Protein AF-A0A3F2RM96-F1 (afdb_monomer_lite)

Structure (mmCIF, N/CA/C/O backbone):
data_AF-A0A3F2RM96-F1
#
_entry.id   AF-A0A3F2RM96-F1
#
loop_
_atom_site.group_PDB
_atom_site.id
_atom_site.type_symbol
_atom_site.label_atom_id
_atom_site.label_alt_id
_atom_site.label_comp_id
_atom_site.label_asym_id
_atom_site.label_entity_id
_atom_site.label_seq_id
_atom_site.pdbx_PDB_ins_code
_atom_site.Cartn_x
_atom_site.Cartn_y
_atom_site.Cartn_z
_atom_site.occupancy
_atom_site.B_iso_or_equiv
_atom_site.auth_seq_id
_atom_site.auth_comp_id
_atom_site.auth_asym_id
_atom_site.auth_atom_id
_atom_site.pdbx_PDB_model_num
ATOM 1 N N . MET A 1 1 ? -29.757 -22.432 19.362 1.00 34.50 1 MET A N 1
ATOM 2 C CA . MET A 1 1 ? -29.190 -22.911 18.085 1.00 34.50 1 MET A CA 1
ATOM 3 C C . MET A 1 1 ? -28.864 -21.670 17.259 1.00 34.50 1 MET A C 1
ATOM 5 O O . MET A 1 1 ? -29.789 -20.994 16.833 1.00 34.50 1 MET A O 1
ATOM 9 N N . ALA A 1 2 ? -27.594 -21.271 17.168 1.00 30.22 2 ALA A N 1
ATOM 10 C CA . ALA A 1 2 ? -27.183 -20.083 16.417 1.00 30.22 2 ALA A CA 1
ATOM 11 C C . ALA A 1 2 ? -26.593 -20.541 15.079 1.00 30.22 2 ALA A C 1
ATOM 13 O O . ALA A 1 2 ? -25.590 -21.251 15.062 1.00 30.22 2 ALA A O 1
ATOM 14 N N . CYS A 1 3 ? -27.242 -20.183 13.971 1.00 25.83 3 CYS A N 1
ATOM 15 C CA . CYS A 1 3 ? -26.725 -20.458 12.635 1.00 25.83 3 CYS A CA 1
ATOM 16 C C . CYS A 1 3 ? -25.598 -19.465 12.331 1.00 25.83 3 CYS A C 1
ATOM 18 O O . CYS A 1 3 ? -25.851 -18.332 11.929 1.00 25.83 3 CYS A O 1
ATOM 20 N N . LEU A 1 4 ? -24.349 -19.883 12.533 1.00 35.44 4 LEU A N 1
ATOM 21 C CA . LEU A 1 4 ? -23.190 -19.216 11.946 1.00 35.44 4 LEU A CA 1
ATOM 22 C C . LEU A 1 4 ? -23.136 -19.627 10.473 1.00 35.44 4 LEU A C 1
ATOM 24 O O . LEU A 1 4 ? -22.559 -20.654 10.126 1.00 35.44 4 LEU A O 1
ATOM 28 N N . ALA A 1 5 ? -23.775 -18.847 9.602 1.00 38.12 5 ALA A N 1
ATOM 29 C CA . ALA A 1 5 ? -23.557 -18.973 8.168 1.00 38.12 5 ALA A CA 1
ATOM 30 C C . ALA A 1 5 ? -22.126 -18.501 7.866 1.00 38.12 5 ALA A C 1
ATOM 32 O O . ALA A 1 5 ? -21.872 -17.317 7.647 1.00 38.12 5 ALA A O 1
ATOM 33 N N . HIS A 1 6 ? -21.170 -19.431 7.916 1.00 41.72 6 HIS A N 1
ATOM 34 C CA . HIS A 1 6 ? -19.821 -19.222 7.412 1.00 41.72 6 HIS A CA 1
ATOM 35 C C . HIS A 1 6 ? -19.930 -19.113 5.893 1.00 41.72 6 HIS A C 1
ATOM 37 O O . HIS A 1 6 ? -19.983 -20.115 5.180 1.00 41.72 6 HIS A O 1
ATOM 43 N N . ARG A 1 7 ? -20.055 -17.882 5.394 1.00 38.34 7 ARG A N 1
ATOM 44 C C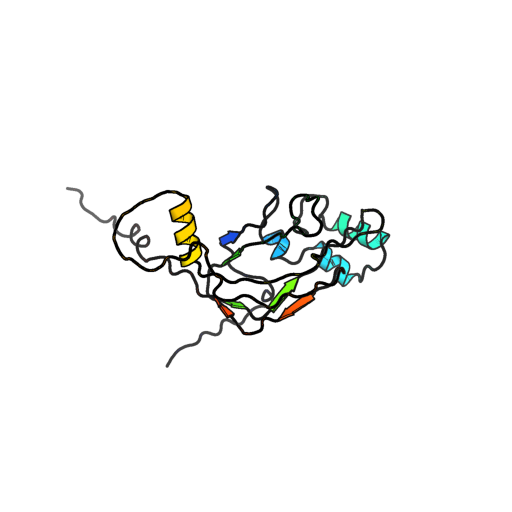A . ARG A 1 7 ? -19.929 -17.614 3.966 1.00 38.34 7 ARG A CA 1
ATOM 45 C C . ARG A 1 7 ? -18.528 -18.083 3.581 1.00 38.34 7 ARG A C 1
ATOM 47 O O . ARG A 1 7 ? -17.553 -17.586 4.142 1.00 38.34 7 ARG A O 1
ATOM 54 N N . ALA A 1 8 ? -18.446 -19.090 2.712 1.00 37.28 8 ALA A N 1
ATOM 55 C CA . ALA A 1 8 ? -17.174 -19.584 2.214 1.00 37.28 8 ALA A CA 1
ATOM 56 C C . ALA A 1 8 ? -16.434 -18.387 1.632 1.00 37.28 8 ALA A C 1
ATOM 58 O O . ALA A 1 8 ? -16.911 -17.749 0.694 1.00 37.28 8 ALA A O 1
ATOM 59 N N . ALA A 1 9 ? -15.321 -18.028 2.258 1.00 40.34 9 ALA A N 1
ATO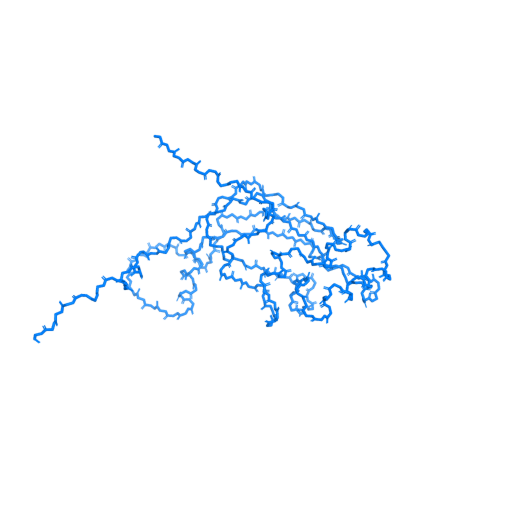M 60 C CA . ALA A 1 9 ? -14.495 -16.971 1.737 1.00 40.34 9 ALA A CA 1
ATOM 61 C C . ALA A 1 9 ? -13.993 -17.478 0.370 1.00 40.34 9 ALA A C 1
ATOM 63 O O . ALA A 1 9 ? -13.333 -18.518 0.296 1.00 40.34 9 ALA A O 1
ATOM 64 N N . THR A 1 10 ? -14.389 -16.802 -0.698 1.00 40.25 10 THR A N 1
ATOM 65 C CA . THR A 1 10 ? -13.936 -17.025 -2.075 1.00 40.25 10 THR A CA 1
ATOM 66 C C . THR A 1 10 ? -12.566 -16.376 -2.269 1.00 40.25 10 THR A C 1
ATOM 68 O O . THR A 1 10 ? -12.234 -15.473 -1.511 1.00 40.25 10 THR A O 1
ATOM 71 N N . ASP A 1 11 ? -11.771 -16.852 -3.229 1.00 38.34 11 ASP A N 1
ATOM 72 C CA . ASP A 1 11 ? -10.344 -16.532 -3.461 1.00 38.34 11 ASP A CA 1
ATOM 73 C C . ASP A 1 11 ? -9.957 -15.037 -3.573 1.00 38.34 11 ASP A C 1
ATOM 75 O O . ASP A 1 11 ? -8.778 -14.716 -3.481 1.00 38.34 11 ASP A O 1
ATOM 79 N N . ASP A 1 12 ? -10.913 -14.104 -3.614 1.00 45.41 12 ASP A N 1
ATOM 80 C CA . ASP A 1 12 ? -10.705 -12.643 -3.528 1.00 45.41 12 ASP A CA 1
ATOM 81 C C . ASP A 1 12 ? -10.301 -12.133 -2.116 1.00 45.41 12 ASP A C 1
ATOM 83 O O . ASP A 1 12 ? -10.415 -10.947 -1.802 1.00 45.41 12 ASP A O 1
ATOM 87 N N . LYS A 1 13 ? -9.842 -13.012 -1.212 1.00 51.47 13 LYS A N 1
ATOM 88 C CA . LYS A 1 13 ? -9.678 -12.738 0.240 1.00 51.47 13 LYS A CA 1
ATOM 89 C C . LYS A 1 13 ? -8.568 -11.763 0.624 1.00 51.47 13 LYS A C 1
ATOM 91 O O . LYS A 1 13 ? -8.408 -11.497 1.814 1.00 51.47 13 LYS A O 1
ATOM 96 N N . GLN A 1 14 ? -7.744 -11.316 -0.315 1.00 52.81 14 GLN A N 1
ATOM 97 C CA . GLN A 1 14 ? -6.517 -10.583 0.015 1.00 52.81 14 GLN A CA 1
ATOM 98 C C . GLN A 1 14 ? -6.713 -9.068 0.105 1.00 52.81 14 GLN A C 1
ATOM 100 O O . GLN A 1 14 ? -5.814 -8.360 0.550 1.00 52.81 14 GLN A O 1
ATOM 105 N N . LEU A 1 15 ? -7.881 -8.557 -0.288 1.00 62.34 15 LEU A N 1
ATOM 106 C CA . LEU A 1 15 ? -8.096 -7.126 -0.462 1.00 62.34 15 LEU A CA 1
ATOM 107 C C . LEU A 1 15 ? -9.282 -6.663 0.384 1.00 62.34 15 LEU A C 1
ATOM 109 O O . LEU A 1 15 ? -10.289 -7.362 0.513 1.00 62.34 15 LEU A O 1
ATOM 113 N N . LEU A 1 16 ? -9.141 -5.493 1.013 1.00 70.81 16 LEU A N 1
ATOM 114 C CA . LEU A 1 16 ? -10.187 -4.896 1.842 1.00 70.81 16 LEU A CA 1
ATOM 115 C C . LEU A 1 16 ? -11.445 -4.671 0.987 1.00 70.81 16 LEU A C 1
ATOM 117 O O . LEU A 1 16 ? -11.500 -3.759 0.166 1.00 70.81 16 LEU A O 1
ATOM 121 N N . GLY A 1 17 ? -12.456 -5.520 1.172 1.00 66.19 17 GLY A N 1
ATOM 122 C CA . GLY A 1 17 ? -13.751 -5.381 0.514 1.00 66.19 17 GLY A CA 1
ATOM 123 C C . GLY A 1 17 ? -14.603 -4.275 1.140 1.00 66.19 17 GLY A C 1
ATOM 124 O O . GLY A 1 17 ? -14.448 -3.936 2.313 1.00 66.19 17 GLY A O 1
ATOM 125 N N . GLY A 1 18 ? -15.541 -3.731 0.361 1.00 71.75 18 GLY A N 1
ATOM 126 C CA . GLY A 1 18 ? -16.555 -2.810 0.878 1.00 71.75 18 GLY A CA 1
ATOM 127 C C . GLY A 1 18 ? -16.036 -1.420 1.249 1.00 71.75 18 GLY A C 1
ATOM 128 O O . GLY A 1 18 ? -16.622 -0.779 2.111 1.00 71.75 18 GLY A O 1
ATOM 129 N N . VAL A 1 19 ? -14.961 -0.927 0.633 1.00 80.19 19 VAL A N 1
ATOM 130 C CA . VAL A 1 19 ? -14.495 0.448 0.873 1.00 80.19 19 VAL A CA 1
ATOM 131 C C . VAL A 1 19 ? -15.512 1.462 0.346 1.00 80.19 19 VAL A C 1
ATOM 133 O O . VAL A 1 19 ? -15.861 1.438 -0.832 1.00 80.19 19 VAL A O 1
ATOM 136 N N . VAL A 1 20 ? -15.991 2.350 1.220 1.00 80.12 20 VAL A N 1
ATOM 137 C CA . VAL A 1 20 ? -17.001 3.381 0.905 1.00 80.12 20 VAL A CA 1
ATOM 138 C C . VAL A 1 20 ? -16.434 4.795 0.851 1.00 80.12 20 VAL A C 1
ATOM 140 O O . VAL A 1 20 ? -17.040 5.662 0.226 1.00 80.12 20 VAL A O 1
ATOM 143 N N . ALA A 1 21 ? -15.277 5.030 1.467 1.00 79.06 21 ALA A N 1
ATOM 144 C CA . ALA A 1 21 ? -14.535 6.283 1.363 1.00 79.06 21 ALA A CA 1
ATOM 145 C C . ALA A 1 21 ? -13.030 6.022 1.484 1.00 79.06 21 ALA A C 1
ATOM 147 O O . ALA A 1 21 ? -12.614 5.010 2.050 1.00 79.06 21 ALA A O 1
ATOM 148 N N . TYR A 1 22 ? -12.215 6.922 0.939 1.00 82.62 22 TYR A N 1
ATOM 149 C CA . TYR A 1 22 ? -10.764 6.767 0.891 1.00 82.62 22 TYR A CA 1
ATOM 150 C C . TYR A 1 22 ? -10.052 8.122 0.828 1.00 82.62 22 TYR A C 1
ATOM 152 O O . TYR A 1 22 ? -10.635 9.098 0.354 1.00 82.62 22 TYR A O 1
ATOM 160 N N . SER A 1 23 ? -8.799 8.179 1.292 1.00 79.12 23 SER A N 1
ATOM 161 C CA . SER A 1 23 ? -7.913 9.342 1.093 1.00 79.12 23 SER A CA 1
ATOM 162 C C . SER A 1 23 ? -6.864 9.132 -0.002 1.00 79.12 23 SER A C 1
ATOM 164 O O . SER A 1 23 ? -6.126 10.059 -0.305 1.00 79.12 23 SER A O 1
ATOM 166 N N . SER A 1 24 ? -6.797 7.940 -0.606 1.00 65.69 24 SER A N 1
ATOM 167 C CA . SER A 1 24 ? -5.785 7.531 -1.595 1.00 65.69 24 SER A CA 1
ATOM 168 C C . SER A 1 24 ? -5.921 8.182 -2.982 1.00 65.69 24 SER A C 1
ATOM 170 O O . SER A 1 24 ? -5.683 7.506 -3.982 1.00 65.69 24 SER A O 1
ATOM 172 N N . ALA A 1 25 ? -6.369 9.434 -3.076 1.00 68.50 25 ALA A N 1
ATOM 173 C CA . ALA A 1 25 ? -6.462 10.154 -4.343 1.00 68.50 25 ALA A CA 1
ATOM 174 C C . ALA A 1 25 ? -5.856 11.549 -4.246 1.00 68.50 25 ALA A C 1
ATOM 176 O O . ALA A 1 25 ? -6.558 12.537 -4.030 1.00 68.50 25 ALA A O 1
ATOM 177 N N . ASP A 1 26 ? -4.552 11.608 -4.488 1.00 68.75 26 ASP A N 1
ATOM 178 C CA . ASP A 1 26 ? -3.833 12.860 -4.712 1.00 68.75 26 ASP A CA 1
ATOM 179 C C . ASP A 1 26 ? -4.060 13.364 -6.145 1.00 68.75 26 ASP A C 1
ATOM 181 O O . ASP A 1 26 ? -3.887 14.548 -6.445 1.00 68.75 26 ASP A O 1
ATOM 185 N N . ARG A 1 27 ? -4.495 12.473 -7.048 1.00 69.62 27 ARG A N 1
ATOM 186 C CA . ARG A 1 27 ? -4.855 12.790 -8.437 1.00 69.62 27 ARG A CA 1
ATOM 187 C C . ARG A 1 27 ? -6.298 12.379 -8.747 1.00 69.62 27 ARG A C 1
ATOM 189 O O . ARG A 1 27 ? -6.747 11.345 -8.262 1.00 69.62 27 ARG A O 1
ATOM 196 N N . PRO A 1 28 ? -7.013 13.091 -9.642 1.00 71.19 28 PRO A N 1
ATOM 197 C CA . PRO A 1 28 ? -8.386 12.733 -10.021 1.00 71.19 28 PRO A CA 1
ATOM 198 C C . PRO A 1 28 ? -8.547 11.327 -10.622 1.00 71.19 28 PRO A C 1
ATOM 200 O O . PRO A 1 28 ? -9.647 10.785 -10.624 1.00 71.19 28 PRO A O 1
ATOM 203 N N . SER A 1 29 ? -7.469 10.754 -11.166 1.00 73.38 29 SER A N 1
ATOM 204 C CA . SER A 1 29 ? -7.444 9.405 -11.741 1.00 73.38 29 SER A CA 1
ATOM 205 C C . SER A 1 29 ? -7.224 8.296 -10.708 1.00 73.38 29 SER A C 1
ATOM 207 O O . SER A 1 29 ? -7.283 7.121 -11.060 1.00 73.38 29 SER A O 1
ATOM 209 N N . GLU A 1 30 ? -6.910 8.640 -9.459 1.00 77.88 30 GLU A N 1
ATOM 210 C CA . GLU A 1 30 ? -6.646 7.668 -8.402 1.00 77.88 30 GLU A CA 1
ATOM 211 C C . GLU A 1 30 ? -7.940 7.262 -7.692 1.00 77.88 30 GLU A C 1
ATOM 213 O O . GLU A 1 30 ? -8.847 8.058 -7.438 1.00 77.88 30 GLU A O 1
ATOM 218 N N . SER A 1 31 ? -8.035 5.979 -7.367 1.00 80.38 31 SER A N 1
ATOM 219 C CA . SER A 1 31 ? -9.150 5.416 -6.612 1.00 80.38 31 SER A CA 1
ATOM 220 C C . SER A 1 31 ? -8.649 4.245 -5.759 1.00 80.38 31 SER A C 1
ATOM 222 O O . SER A 1 31 ? -7.482 3.862 -5.884 1.00 80.38 31 SER A O 1
ATOM 224 N N . PRO A 1 32 ? -9.491 3.620 -4.916 1.00 83.00 32 PRO A N 1
ATOM 225 C CA . PRO A 1 32 ? -9.063 2.490 -4.099 1.00 83.00 32 PRO A CA 1
ATOM 226 C C . PRO A 1 32 ? -8.538 1.321 -4.931 1.00 83.00 32 PRO A C 1
ATOM 228 O O . PRO A 1 32 ? -7.768 0.518 -4.424 1.00 83.00 32 PRO A O 1
ATOM 231 N N . VAL A 1 33 ? -8.896 1.219 -6.215 1.00 82.75 33 VAL A N 1
ATOM 232 C CA . VAL A 1 33 ? -8.406 0.145 -7.095 1.00 82.75 33 VAL A CA 1
ATOM 233 C C . VAL A 1 33 ? -6.893 0.224 -7.344 1.00 82.75 33 VAL A C 1
ATOM 235 O O . VAL A 1 33 ? -6.287 -0.770 -7.724 1.00 82.75 33 VAL A O 1
ATOM 238 N N . ASN A 1 34 ? -6.258 1.377 -7.099 1.00 84.94 34 ASN A N 1
ATOM 239 C CA . ASN A 1 34 ? -4.806 1.551 -7.212 1.00 84.94 34 ASN A CA 1
ATOM 240 C C . ASN A 1 34 ? -4.020 0.795 -6.130 1.00 84.94 34 ASN A C 1
ATOM 242 O O . ASN A 1 34 ? -2.821 0.574 -6.292 1.00 84.94 34 ASN A O 1
ATOM 246 N N . THR A 1 35 ? -4.672 0.432 -5.028 1.00 87.19 35 THR A N 1
ATOM 247 C CA . THR A 1 35 ? -4.037 -0.149 -3.835 1.00 87.19 35 THR A CA 1
ATOM 248 C C . THR A 1 35 ? -4.755 -1.392 -3.323 1.00 87.19 35 THR A C 1
ATOM 250 O O . THR A 1 35 ? -4.128 -2.262 -2.728 1.00 87.19 35 THR A O 1
ATOM 253 N N . LEU A 1 36 ? -6.063 -1.493 -3.562 1.00 86.38 36 LEU A N 1
ATOM 254 C CA . LEU A 1 36 ? -6.930 -2.595 -3.148 1.00 86.38 36 LEU A CA 1
ATOM 255 C C . LEU A 1 36 ? -7.271 -3.532 -4.305 1.00 86.38 36 LEU A C 1
ATOM 257 O O . LEU A 1 36 ? -8.241 -4.277 -4.236 1.00 86.38 36 LEU A O 1
ATOM 261 N N . THR A 1 37 ? -6.517 -3.485 -5.396 1.00 83.12 37 THR A N 1
ATOM 262 C CA . THR A 1 37 ? -6.589 -4.473 -6.470 1.00 83.12 37 THR A CA 1
ATOM 263 C C . THR A 1 37 ? -5.177 -4.761 -6.936 1.00 83.12 37 THR A C 1
ATOM 265 O O . THR A 1 37 ? -4.374 -3.846 -7.113 1.00 83.12 37 THR A O 1
ATOM 268 N N . SER A 1 38 ? -4.850 -6.041 -7.115 1.00 84.69 38 SER A N 1
ATOM 269 C CA . SER A 1 38 ? -3.566 -6.421 -7.693 1.00 84.69 38 SER A CA 1
ATOM 270 C C . SER A 1 38 ? -3.454 -5.814 -9.087 1.00 84.69 38 SER A C 1
ATOM 272 O O . SER A 1 38 ? -4.298 -6.062 -9.950 1.00 84.69 38 SER A O 1
ATOM 274 N N . SER A 1 39 ? -2.422 -5.002 -9.314 1.00 85.56 39 SER A N 1
ATOM 275 C CA . SER A 1 39 ? -2.242 -4.386 -10.622 1.00 85.56 39 SER A CA 1
ATOM 276 C C . SER A 1 39 ? -1.911 -5.446 -11.666 1.00 85.56 39 SER A C 1
ATOM 278 O O . SER A 1 39 ? -1.167 -6.398 -11.415 1.00 85.56 39 SER A O 1
ATOM 280 N N . ARG A 1 40 ? -2.436 -5.255 -12.877 1.00 87.06 40 ARG A N 1
ATOM 281 C CA . ARG A 1 40 ? -2.143 -6.124 -14.021 1.00 87.06 40 ARG A CA 1
ATOM 282 C C . ARG A 1 40 ? -0.639 -6.260 -14.260 1.00 87.06 40 ARG A C 1
ATOM 284 O O . ARG A 1 40 ? -0.140 -7.347 -14.513 1.00 87.06 40 ARG A O 1
ATOM 291 N N . CYS A 1 41 ? 0.076 -5.154 -14.113 1.00 88.50 41 CYS A N 1
ATOM 292 C CA . CYS A 1 41 ? 1.513 -5.090 -14.322 1.00 88.50 41 CYS A CA 1
ATOM 293 C C . CYS A 1 41 ? 2.289 -5.896 -13.292 1.00 88.50 41 CYS A C 1
ATOM 295 O O . CYS A 1 41 ? 3.223 -6.596 -13.661 1.00 88.50 41 CYS A O 1
ATOM 297 N N . TRP A 1 42 ? 1.894 -5.844 -12.016 1.00 87.75 42 TRP A N 1
ATOM 298 C CA . TRP A 1 42 ? 2.491 -6.706 -11.000 1.00 87.75 42 TRP A CA 1
ATOM 299 C C . TRP A 1 42 ? 2.283 -8.185 -11.336 1.00 87.75 42 TRP A C 1
ATOM 301 O O . TRP A 1 42 ? 3.241 -8.952 -11.295 1.00 87.75 42 TRP A O 1
ATOM 311 N N . MET A 1 43 ? 1.062 -8.573 -11.719 1.00 88.31 43 MET A N 1
ATOM 312 C CA . MET A 1 43 ? 0.758 -9.963 -12.070 1.00 88.31 43 MET A CA 1
ATOM 313 C C . MET A 1 43 ? 1.604 -10.454 -13.252 1.00 88.31 43 MET A C 1
ATOM 315 O O . MET A 1 43 ? 2.235 -11.502 -13.148 1.00 88.31 43 MET A O 1
ATOM 319 N N . GLU A 1 44 ? 1.689 -9.673 -14.334 1.00 89.75 44 GLU A N 1
ATOM 320 C CA . GLU A 1 44 ? 2.476 -10.034 -15.521 1.00 89.75 44 GLU A CA 1
ATOM 321 C C . GLU A 1 44 ? 3.990 -10.075 -15.234 1.00 89.75 44 GLU A C 1
ATOM 323 O O . GLU A 1 44 ? 4.674 -11.005 -15.663 1.00 89.75 44 GLU A O 1
ATOM 328 N N . LEU A 1 45 ? 4.522 -9.112 -14.467 1.00 88.44 45 LEU A N 1
ATOM 329 C CA . LEU A 1 45 ? 5.932 -9.103 -14.050 1.00 88.44 45 LEU A CA 1
ATOM 330 C C . LEU A 1 45 ? 6.274 -10.324 -13.189 1.00 88.44 45 LEU A C 1
ATOM 332 O O . LEU A 1 45 ? 7.337 -10.927 -13.358 1.00 88.44 45 LEU A O 1
ATOM 336 N N . HIS A 1 46 ? 5.375 -10.690 -12.272 1.00 85.19 46 HIS A N 1
ATOM 337 C CA . HIS A 1 46 ? 5.561 -11.819 -11.370 1.00 85.19 46 HIS A CA 1
ATOM 338 C C . HIS A 1 46 ? 5.489 -13.160 -12.108 1.00 85.19 46 HIS A C 1
ATOM 340 O O . HIS A 1 46 ? 6.344 -14.022 -11.900 1.00 85.19 46 HIS A O 1
ATOM 346 N N . GLU A 1 47 ? 4.514 -13.323 -13.005 1.00 86.12 47 GLU A N 1
ATOM 347 C CA . GLU A 1 47 ? 4.345 -14.532 -13.816 1.00 86.12 47 GLU A CA 1
ATOM 348 C C . GLU A 1 47 ? 5.552 -14.769 -14.730 1.00 86.12 47 GLU A C 1
ATOM 350 O O . GLU A 1 47 ? 6.090 -15.876 -14.787 1.00 86.12 47 GLU A O 1
ATOM 355 N N . GLN A 1 48 ? 6.038 -13.714 -15.387 1.00 80.56 48 GLN A N 1
ATOM 356 C CA . GLN A 1 48 ? 7.193 -13.799 -16.281 1.00 80.56 48 GLN A CA 1
ATOM 357 C C . GLN A 1 48 ? 8.537 -13.845 -15.543 1.00 80.56 48 GLN A C 1
ATOM 359 O O . GLN A 1 48 ? 9.567 -14.044 -16.187 1.00 80.56 48 GLN A O 1
ATOM 364 N N . ARG A 1 49 ? 8.543 -13.656 -14.212 1.00 76.44 49 ARG A N 1
ATOM 365 C CA . ARG A 1 49 ? 9.752 -13.472 -13.390 1.00 76.44 49 ARG A CA 1
ATOM 366 C C . ARG A 1 49 ? 10.705 -12.456 -14.018 1.00 76.44 49 ARG A C 1
ATOM 368 O O . ARG A 1 49 ? 11.903 -12.710 -14.117 1.00 76.44 49 ARG A O 1
ATOM 375 N N . ALA A 1 50 ? 10.160 -11.331 -14.478 1.00 69.69 50 ALA A N 1
ATOM 376 C CA . ALA A 1 50 ? 10.940 -10.306 -15.153 1.00 69.69 50 ALA A CA 1
ATOM 377 C C . ALA A 1 50 ? 11.977 -9.722 -14.178 1.00 69.69 50 ALA A C 1
ATOM 379 O O . ALA A 1 50 ? 11.649 -8.921 -13.304 1.00 69.69 50 ALA A O 1
ATOM 380 N N . THR A 1 51 ? 13.227 -10.166 -14.301 1.00 67.62 51 THR A N 1
ATOM 381 C CA . THR A 1 51 ? 14.363 -9.663 -13.512 1.00 67.62 51 THR A CA 1
ATOM 382 C C . THR A 1 51 ? 15.163 -8.602 -14.256 1.00 67.62 51 THR A C 1
ATOM 384 O O . THR A 1 51 ? 15.936 -7.880 -13.633 1.00 67.62 51 THR A O 1
ATOM 387 N N . ASP A 1 52 ? 15.002 -8.535 -15.578 1.00 81.81 52 ASP A N 1
ATOM 388 C CA . ASP A 1 52 ? 15.736 -7.628 -16.453 1.00 81.81 52 ASP A CA 1
ATOM 389 C C . ASP A 1 52 ? 14.955 -6.335 -16.730 1.00 81.81 52 ASP A C 1
ATOM 391 O O . ASP A 1 52 ? 13.723 -6.336 -16.820 1.00 81.81 52 ASP A O 1
ATOM 395 N N . VAL A 1 53 ? 15.690 -5.231 -16.870 1.00 84.06 53 VAL A N 1
ATOM 396 C CA . VAL A 1 53 ? 15.138 -3.881 -17.024 1.00 84.06 53 VAL A CA 1
ATOM 397 C C . VAL A 1 53 ? 14.341 -3.755 -18.319 1.00 84.06 53 VAL A C 1
ATOM 399 O O . VAL A 1 53 ? 13.211 -3.271 -18.284 1.00 84.06 53 VAL A O 1
ATOM 402 N N . GLU A 1 54 ? 14.876 -4.259 -19.436 1.00 86.94 54 GLU A N 1
ATOM 403 C CA . GLU A 1 54 ? 14.210 -4.177 -20.743 1.00 86.94 54 GLU A CA 1
ATOM 404 C C . GLU A 1 54 ? 12.881 -4.943 -20.754 1.00 86.94 54 GLU A C 1
ATOM 406 O O . GLU A 1 54 ? 11.874 -4.482 -21.303 1.00 86.94 54 GLU A O 1
ATOM 411 N N . GLN A 1 55 ? 12.855 -6.118 -20.118 1.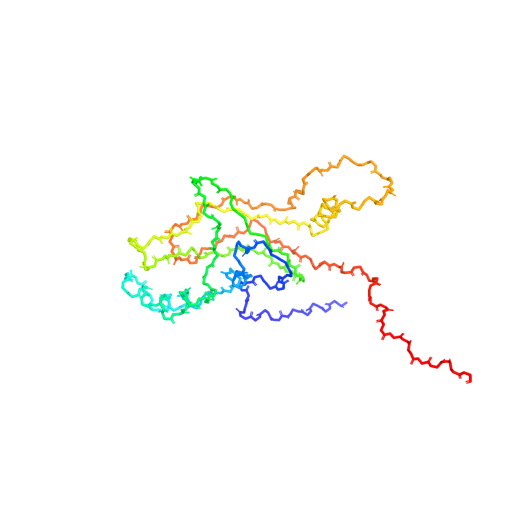00 87.75 55 GLN A N 1
ATOM 412 C CA . GLN A 1 55 ? 11.632 -6.902 -19.992 1.00 87.75 55 GLN A CA 1
ATOM 413 C C . GLN A 1 55 ? 10.619 -6.195 -19.089 1.00 87.75 55 GLN A C 1
ATOM 415 O O . GLN A 1 55 ? 9.442 -6.106 -19.445 1.00 87.75 55 GLN A O 1
ATOM 420 N N . GLY A 1 56 ? 11.069 -5.663 -17.949 1.00 89.25 56 GLY A N 1
ATOM 421 C CA . GLY A 1 56 ? 10.213 -4.932 -17.022 1.00 89.25 56 GLY A CA 1
ATOM 422 C C . GLY A 1 56 ? 9.577 -3.694 -17.657 1.00 89.25 56 GLY A C 1
ATOM 423 O O . GLY A 1 56 ? 8.380 -3.457 -17.485 1.00 89.25 56 GLY A O 1
ATOM 424 N N . GLU A 1 57 ? 10.342 -2.949 -18.457 1.00 89.75 57 GLU A N 1
ATOM 425 C CA . GLU A 1 57 ? 9.855 -1.788 -19.204 1.00 89.75 57 GLU A CA 1
ATOM 426 C C . GLU A 1 57 ? 8.786 -2.197 -20.222 1.00 89.75 57 GLU A C 1
ATOM 428 O O . GLU A 1 57 ? 7.698 -1.613 -20.257 1.00 89.75 57 GLU A O 1
ATOM 433 N N . ARG A 1 58 ? 9.051 -3.247 -21.010 1.00 89.44 58 ARG A N 1
ATOM 434 C CA . ARG A 1 58 ? 8.106 -3.734 -22.021 1.00 89.44 58 ARG A CA 1
ATOM 435 C C . ARG A 1 58 ? 6.794 -4.204 -21.389 1.00 89.44 58 ARG A C 1
ATOM 437 O O . ARG A 1 58 ? 5.724 -3.884 -21.911 1.00 89.44 58 ARG A O 1
ATOM 444 N N . VAL A 1 59 ? 6.865 -4.911 -20.257 1.00 90.12 59 VAL A N 1
ATOM 445 C CA . VAL A 1 59 ? 5.672 -5.324 -19.503 1.00 90.12 59 VAL A CA 1
ATOM 446 C C . VAL A 1 59 ? 4.908 -4.093 -19.020 1.00 90.12 59 VAL A C 1
ATOM 448 O O . VAL A 1 59 ? 3.731 -3.972 -19.353 1.00 90.12 59 VAL A O 1
ATOM 451 N N . GLN A 1 60 ? 5.568 -3.144 -18.340 1.00 88.81 60 GLN A N 1
ATOM 452 C CA . GLN A 1 60 ? 4.929 -1.922 -17.824 1.00 88.81 60 GLN A CA 1
ATOM 453 C C . GLN A 1 60 ? 4.268 -1.063 -18.905 1.00 88.81 60 GLN A C 1
ATOM 455 O O . GLN A 1 60 ? 3.219 -0.461 -18.662 1.00 88.81 60 GLN A O 1
ATOM 460 N N . TYR A 1 61 ? 4.853 -1.032 -20.102 1.00 87.50 61 TYR A N 1
ATOM 461 C CA . TYR A 1 61 ? 4.251 -0.390 -21.261 1.00 87.50 61 TYR A CA 1
ATOM 462 C C . TYR A 1 61 ? 2.991 -1.135 -21.730 1.00 87.50 61 TYR A C 1
ATOM 464 O O . TYR A 1 61 ? 1.951 -0.519 -21.958 1.00 87.50 61 TYR A O 1
ATOM 472 N N . SER A 1 62 ? 3.056 -2.465 -21.843 1.00 89.06 62 SER A N 1
ATOM 473 C CA . SER A 1 62 ? 1.967 -3.288 -22.393 1.00 89.06 62 SER A CA 1
ATOM 474 C C . SER A 1 62 ? 0.760 -3.465 -21.463 1.00 89.06 62 SER A C 1
ATOM 476 O O . SER A 1 62 ? -0.376 -3.556 -21.930 1.00 89.06 62 SER A O 1
ATOM 478 N N . CYS A 1 63 ? 0.982 -3.482 -20.149 1.00 87.19 63 CYS A N 1
ATOM 479 C CA . CYS A 1 63 ? -0.063 -3.696 -19.151 1.00 87.19 63 CYS A CA 1
ATOM 480 C C . CYS A 1 63 ? -0.854 -2.412 -18.822 1.00 87.19 63 CYS A C 1
ATOM 482 O O . CYS A 1 63 ? -1.877 -2.484 -18.137 1.00 87.19 63 CYS A O 1
ATOM 484 N N . GLY A 1 64 ? -0.413 -1.255 -19.336 1.00 82.44 64 GLY A N 1
ATOM 485 C CA . GLY A 1 64 ? -1.207 -0.028 -19.386 1.00 82.44 64 GLY A CA 1
ATOM 486 C C . GLY A 1 64 ? -1.000 0.976 -18.248 1.00 82.44 64 GLY A C 1
ATOM 487 O O . GLY A 1 64 ? -1.783 1.923 -18.144 1.00 82.44 64 GLY A O 1
ATOM 488 N N . CYS A 1 65 ? 0.045 0.845 -17.417 1.00 78.56 65 CYS A N 1
ATOM 489 C CA . CYS A 1 65 ? 0.348 1.874 -16.403 1.00 78.56 65 CYS A CA 1
ATOM 490 C C . CYS A 1 65 ? 0.568 3.257 -17.013 1.00 78.56 65 CYS A C 1
ATOM 492 O O . CYS A 1 65 ? 0.196 4.267 -16.422 1.00 78.56 65 CYS A O 1
ATOM 494 N N . SER A 1 66 ? 1.181 3.306 -18.196 1.00 69.69 66 SER A N 1
ATOM 495 C CA . SER A 1 66 ? 1.452 4.541 -18.932 1.00 69.69 66 SER A CA 1
ATOM 496 C C . SER A 1 66 ? 0.215 5.114 -19.632 1.00 69.69 66 SER A C 1
ATOM 498 O O . SER A 1 66 ? 0.217 6.284 -20.006 1.00 69.69 66 SER A O 1
ATOM 500 N N . THR A 1 67 ? -0.850 4.322 -19.796 1.00 72.12 67 THR A N 1
ATOM 501 C CA . THR A 1 67 ? -2.072 4.701 -20.526 1.00 72.12 67 THR A CA 1
ATOM 502 C C . THR A 1 67 ? -3.268 4.949 -19.603 1.00 72.12 67 THR A C 1
ATOM 504 O O . THR A 1 67 ? -4.404 4.994 -20.068 1.00 72.12 67 THR A O 1
ATOM 507 N N . GLY A 1 68 ? -3.024 5.123 -18.300 1.00 69.50 68 GLY A N 1
ATOM 508 C CA . GLY A 1 68 ? -4.046 5.505 -17.321 1.00 69.50 68 GLY A CA 1
ATOM 509 C C . GLY A 1 68 ? -4.720 4.344 -16.589 1.00 69.50 68 GLY A C 1
ATOM 510 O O . GLY A 1 68 ? -5.685 4.583 -15.865 1.00 69.50 68 GLY A O 1
ATOM 511 N N . HIS A 1 69 ? -4.232 3.107 -16.729 1.00 80.56 69 HIS A N 1
ATOM 512 C CA . HIS A 1 69 ? -4.676 2.026 -15.850 1.00 80.56 69 HIS A CA 1
ATOM 513 C C . HIS A 1 69 ? -4.079 2.187 -14.448 1.00 80.56 69 HIS A C 1
ATOM 515 O O . HIS A 1 69 ? -2.903 2.515 -14.282 1.00 80.56 69 HIS A O 1
ATOM 521 N N . SER A 1 70 ? -4.893 1.914 -13.430 1.00 77.50 70 SER A N 1
ATOM 522 C CA . SER A 1 70 ? -4.466 1.915 -12.034 1.00 77.50 70 SER A CA 1
ATOM 523 C C . SER A 1 70 ? -3.413 0.837 -11.787 1.00 77.50 70 SER A C 1
ATOM 525 O O . SER A 1 70 ? -3.698 -0.359 -11.849 1.00 77.50 70 SER A O 1
ATOM 527 N N . CYS A 1 71 ? -2.190 1.274 -11.502 1.00 84.06 71 CYS A N 1
ATOM 528 C CA . CYS A 1 71 ? -1.054 0.383 -11.271 1.00 84.06 71 CYS A CA 1
ATOM 529 C C . CYS A 1 71 ? -0.428 0.503 -9.893 1.00 84.06 71 CYS A C 1
ATOM 531 O O . CYS A 1 71 ? 0.110 -0.471 -9.369 1.00 84.06 71 CYS A O 1
ATOM 533 N N . TYR A 1 72 ? -0.433 1.721 -9.369 1.00 87.00 72 TYR A N 1
ATOM 534 C CA . TYR A 1 72 ? 0.176 2.086 -8.110 1.00 87.00 72 TYR A CA 1
ATOM 535 C C . TYR A 1 72 ? -0.534 3.322 -7.565 1.00 87.00 72 TYR A C 1
ATOM 537 O O . TYR A 1 72 ? -1.268 4.011 -8.282 1.00 87.00 72 TYR A O 1
ATOM 545 N N . TRP A 1 73 ? -0.288 3.597 -6.294 1.00 88.00 73 TRP A N 1
ATOM 546 C CA . TRP A 1 73 ? -0.581 4.874 -5.666 1.00 88.00 73 TRP A CA 1
ATOM 547 C C . TRP A 1 73 ? 0.731 5.595 -5.367 1.00 88.00 73 TRP A C 1
ATOM 549 O O . TRP A 1 73 ? 1.735 4.953 -5.049 1.00 88.00 73 TRP A O 1
ATOM 559 N N . SER A 1 74 ? 0.726 6.917 -5.485 1.00 84.75 74 SER A N 1
ATOM 560 C CA . SER A 1 74 ? 1.855 7.763 -5.113 1.00 84.75 74 SER A CA 1
ATOM 561 C C . SER A 1 74 ? 1.347 9.001 -4.405 1.00 84.75 74 SER A C 1
ATOM 563 O O . SER A 1 74 ? 0.374 9.593 -4.866 1.00 84.75 74 SER A O 1
ATOM 565 N N . SER A 1 75 ? 2.055 9.428 -3.366 1.00 83.75 75 SER A N 1
ATOM 566 C CA . SER A 1 75 ? 1.827 10.740 -2.780 1.00 83.75 75 SER A CA 1
ATOM 567 C C . SER A 1 75 ? 2.237 11.858 -3.742 1.00 83.75 75 SER A C 1
ATOM 569 O O . SER A 1 75 ? 2.969 11.666 -4.725 1.00 83.75 75 SER A O 1
ATOM 571 N N . SER A 1 76 ? 1.822 13.070 -3.403 1.00 80.69 76 SER A N 1
ATOM 572 C CA . SER A 1 76 ? 2.372 14.298 -3.959 1.00 80.69 76 SER A CA 1
ATOM 573 C C . SER A 1 76 ? 3.888 14.372 -3.743 1.00 80.69 76 SER A C 1
ATOM 575 O O . SER A 1 76 ? 4.441 13.821 -2.788 1.00 80.69 76 SER A O 1
ATOM 577 N N . ALA A 1 77 ? 4.581 15.055 -4.655 1.00 80.00 77 ALA A N 1
ATOM 578 C CA . ALA A 1 77 ? 6.024 15.222 -4.551 1.00 80.00 77 ALA A CA 1
ATOM 579 C C . ALA A 1 77 ? 6.376 15.999 -3.273 1.00 80.00 77 ALA A C 1
ATOM 581 O O . ALA A 1 77 ? 5.886 17.107 -3.058 1.00 80.00 77 ALA A O 1
ATOM 582 N N . SER A 1 78 ? 7.263 15.428 -2.460 1.00 82.38 78 SER A N 1
ATOM 583 C CA . SER A 1 78 ? 7.793 16.053 -1.252 1.00 82.38 78 SER A CA 1
ATOM 584 C C . SER A 1 78 ? 9.310 16.171 -1.348 1.00 82.38 78 SER A C 1
ATOM 586 O O . SER A 1 78 ? 9.991 15.269 -1.835 1.00 82.38 78 SER A O 1
ATOM 588 N N . THR A 1 79 ? 9.855 17.292 -0.877 1.00 87.56 79 THR A N 1
ATOM 589 C CA . THR A 1 79 ? 11.306 17.481 -0.732 1.00 87.56 79 THR A CA 1
ATOM 590 C C . THR A 1 79 ? 11.843 16.895 0.574 1.00 87.56 79 THR A C 1
ATOM 592 O O . THR A 1 79 ? 13.057 16.806 0.750 1.00 87.56 79 THR A O 1
ATOM 595 N N . ASP A 1 80 ? 10.962 16.524 1.504 1.00 88.50 80 ASP A N 1
ATOM 596 C CA . ASP A 1 80 ? 11.334 15.934 2.785 1.00 88.50 80 ASP A CA 1
ATOM 597 C C . ASP A 1 80 ? 11.422 14.405 2.676 1.00 88.50 80 ASP A C 1
ATOM 599 O O . ASP A 1 80 ? 10.430 13.711 2.460 1.00 88.50 80 ASP A O 1
ATOM 603 N N . GLN A 1 81 ? 12.624 13.863 2.880 1.00 84.25 81 GLN A N 1
ATOM 604 C CA . GLN A 1 81 ? 12.885 12.418 2.849 1.00 84.25 81 GLN A CA 1
ATOM 605 C C . GLN A 1 81 ? 12.295 11.646 4.040 1.00 84.25 81 GLN A C 1
ATOM 607 O O . GLN A 1 81 ? 12.394 10.412 4.078 1.00 84.25 81 GLN A O 1
ATOM 612 N N . ASN A 1 82 ? 11.769 12.359 5.035 1.00 86.75 82 ASN A N 1
ATOM 613 C CA . ASN A 1 82 ? 11.108 11.817 6.217 1.00 86.75 82 ASN A CA 1
ATOM 614 C C . ASN A 1 82 ? 9.634 12.242 6.293 1.00 86.75 82 ASN A C 1
ATOM 616 O O . ASN A 1 82 ? 9.023 12.113 7.357 1.00 86.75 82 ASN A O 1
ATOM 620 N N . ALA A 1 83 ? 9.066 12.716 5.177 1.00 87.06 83 ALA A N 1
ATOM 621 C CA . ALA A 1 83 ? 7.647 13.013 5.084 1.00 87.06 83 ALA A CA 1
ATOM 622 C C . ALA A 1 83 ? 6.814 11.788 5.490 1.00 87.06 83 ALA A C 1
ATOM 624 O O . ALA A 1 83 ? 7.122 10.649 5.128 1.00 87.06 83 ALA A O 1
ATOM 625 N N . THR A 1 84 ? 5.769 12.039 6.277 1.00 88.19 84 THR A N 1
ATOM 626 C CA . THR A 1 84 ? 4.790 11.019 6.649 1.00 88.19 84 THR A CA 1
ATOM 627 C C . THR A 1 84 ? 3.591 11.156 5.733 1.00 88.19 84 THR A C 1
ATOM 629 O O . THR A 1 84 ? 2.906 12.173 5.768 1.00 88.19 84 THR A O 1
ATOM 632 N N . GLU A 1 85 ? 3.338 10.115 4.952 1.00 89.06 85 GLU A N 1
ATOM 633 C CA . GLU A 1 85 ? 2.188 10.011 4.060 1.00 89.06 85 GLU A CA 1
ATOM 634 C C . GLU A 1 85 ? 1.250 8.918 4.575 1.00 89.06 85 GLU A C 1
ATOM 636 O O . GLU A 1 85 ? 1.699 7.952 5.202 1.00 89.06 85 GLU A O 1
ATOM 641 N N . PHE A 1 86 ? -0.050 9.057 4.327 1.00 88.69 86 PHE A N 1
ATOM 642 C CA . PHE A 1 86 ? -1.045 8.115 4.829 1.00 88.69 86 PHE A CA 1
ATOM 643 C C . PHE A 1 86 ? -2.154 7.845 3.817 1.00 88.69 86 PHE A C 1
ATOM 645 O O . PHE A 1 86 ? -2.492 8.675 2.975 1.00 88.69 86 PHE A O 1
ATOM 652 N N . ILE A 1 87 ? -2.746 6.660 3.948 1.00 88.25 87 ILE A N 1
ATOM 653 C CA . ILE A 1 87 ? -3.918 6.247 3.193 1.00 88.25 87 ILE A CA 1
ATOM 654 C C . ILE A 1 87 ? -4.981 5.755 4.169 1.00 88.25 87 ILE A C 1
ATOM 656 O O . ILE A 1 87 ? -4.793 4.750 4.854 1.00 88.25 87 ILE A O 1
ATOM 660 N N . ASP A 1 88 ? -6.119 6.432 4.168 1.00 88.19 88 ASP A N 1
ATOM 661 C CA . ASP A 1 88 ? -7.308 6.041 4.902 1.00 88.19 88 ASP A CA 1
ATOM 662 C C . ASP A 1 88 ? -8.254 5.246 4.006 1.00 88.19 88 ASP A C 1
ATOM 664 O O . ASP A 1 88 ? -8.532 5.651 2.874 1.00 88.19 88 ASP A O 1
ATOM 668 N N . TYR A 1 89 ? -8.851 4.196 4.569 1.00 87.25 89 TYR A N 1
ATOM 669 C CA . TYR A 1 89 ? -10.012 3.511 4.003 1.00 87.25 89 TYR A CA 1
ATOM 670 C C . TYR A 1 89 ? -11.152 3.491 5.026 1.00 87.25 89 TYR A C 1
ATOM 672 O O . TYR A 1 89 ? -10.955 3.119 6.182 1.00 87.25 89 TYR A O 1
ATOM 680 N N . GLU A 1 90 ? -12.360 3.863 4.606 1.00 86.00 90 GLU A N 1
ATOM 681 C CA . GLU A 1 90 ? -13.592 3.619 5.360 1.00 86.00 90 GLU A CA 1
ATOM 682 C C . GLU A 1 90 ? -14.225 2.334 4.835 1.00 86.00 90 GLU A C 1
ATOM 684 O O . GLU A 1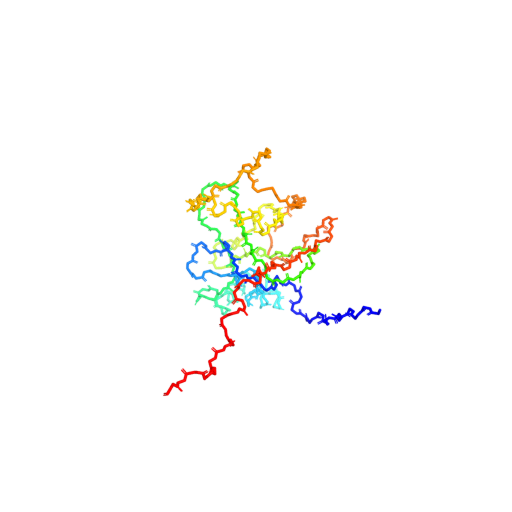 90 ? -14.566 2.241 3.656 1.00 86.00 90 GLU A O 1
ATOM 689 N N . LEU A 1 91 ? -14.363 1.336 5.705 1.00 82.75 91 LEU A N 1
ATOM 690 C CA . LEU A 1 91 ? -14.897 0.026 5.345 1.00 82.75 91 LEU A CA 1
ATOM 691 C C . LEU A 1 91 ? -16.394 -0.058 5.649 1.00 82.75 91 LEU A C 1
ATOM 693 O O . LEU A 1 91 ? -16.871 0.450 6.663 1.00 82.75 91 LEU A O 1
ATOM 697 N N . ASN A 1 92 ? -17.124 -0.767 4.796 1.00 75.31 92 ASN A N 1
ATOM 698 C CA . ASN A 1 92 ? -18.526 -1.101 4.967 1.00 75.31 92 ASN A CA 1
ATOM 699 C C . ASN A 1 92 ? -18.685 -2.616 5.075 1.00 75.31 92 ASN A C 1
ATOM 701 O O . ASN A 1 92 ? -18.432 -3.357 4.125 1.00 75.31 92 ASN A O 1
ATOM 705 N N . GLY A 1 93 ? -19.127 -3.059 6.246 1.00 72.56 93 GLY A N 1
ATOM 706 C CA . GLY A 1 93 ? -19.347 -4.464 6.552 1.00 72.56 93 GLY A CA 1
ATOM 707 C C . GLY A 1 93 ? -18.400 -5.003 7.626 1.00 72.56 93 GLY A C 1
ATOM 708 O O . GLY A 1 93 ? -17.344 -4.426 7.897 1.00 72.56 93 GLY A O 1
ATOM 709 N N . PRO A 1 94 ? -18.778 -6.116 8.272 1.00 77.19 94 PRO A N 1
ATOM 710 C CA . PRO A 1 94 ? -17.916 -6.769 9.237 1.00 77.19 94 PRO A CA 1
ATOM 711 C C . PRO A 1 94 ? -16.736 -7.452 8.532 1.00 77.19 94 PRO A C 1
ATOM 713 O O . PRO A 1 94 ? -16.926 -8.196 7.571 1.00 77.19 94 PRO A O 1
ATOM 716 N N . CYS A 1 95 ? -15.521 -7.250 9.037 1.00 81.75 95 CYS A N 1
ATOM 717 C CA . CYS A 1 95 ? -14.305 -7.864 8.500 1.00 81.75 95 CYS A CA 1
ATOM 718 C C . CYS A 1 95 ? -13.345 -8.229 9.634 1.00 81.75 95 CYS A C 1
ATOM 720 O O . CYS A 1 95 ? -13.312 -7.552 10.657 1.00 81.75 95 CYS A O 1
ATOM 722 N N . VAL A 1 96 ? -12.556 -9.292 9.472 1.00 86.50 96 VAL A N 1
ATOM 723 C CA . VAL A 1 96 ? -11.461 -9.608 10.397 1.00 86.50 96 VAL A CA 1
ATOM 724 C C . VAL A 1 96 ? -10.139 -9.385 9.684 1.00 86.50 96 VAL A C 1
ATOM 726 O O . VAL A 1 96 ? -9.844 -10.080 8.717 1.00 86.50 96 VAL A O 1
ATOM 729 N N . VAL A 1 97 ? -9.331 -8.456 10.189 1.00 89.19 97 VAL A N 1
ATOM 730 C CA . VAL A 1 97 ? -8.004 -8.158 9.641 1.00 89.19 97 VAL A CA 1
ATOM 731 C C . VAL A 1 97 ? -6.941 -8.832 10.498 1.00 89.19 97 VAL A C 1
ATOM 733 O O . VAL A 1 97 ? -6.928 -8.697 11.725 1.00 89.19 97 VAL A O 1
ATOM 736 N N . THR A 1 98 ? -6.057 -9.589 9.854 1.00 91.19 98 THR A N 1
ATOM 737 C CA . THR A 1 98 ? -4.959 -10.312 10.518 1.00 91.19 98 THR A CA 1
ATOM 738 C C . THR A 1 98 ? -3.585 -9.868 10.039 1.00 91.19 98 THR A C 1
ATOM 740 O O . THR A 1 98 ? -2.619 -9.974 10.788 1.00 91.19 98 THR A O 1
ATOM 743 N N . ALA A 1 99 ? -3.497 -9.370 8.810 1.00 92.19 99 ALA A N 1
ATOM 744 C CA . ALA A 1 99 ? -2.278 -8.866 8.205 1.00 92.19 99 ALA A CA 1
ATOM 745 C C . ALA A 1 99 ? -2.626 -7.811 7.151 1.00 92.19 99 ALA A C 1
ATOM 747 O O . ALA A 1 99 ? -3.762 -7.758 6.673 1.00 92.19 99 ALA A O 1
ATOM 748 N N . VAL A 1 100 ? -1.637 -7.000 6.792 1.00 92.00 100 VAL A N 1
ATOM 749 C CA . VAL A 1 100 ? -1.684 -6.098 5.639 1.00 92.00 100 VAL A CA 1
ATOM 750 C C . VAL A 1 100 ? -0.577 -6.505 4.677 1.00 92.00 100 VAL A C 1
ATOM 752 O O . VAL A 1 100 ? 0.519 -6.842 5.117 1.00 92.00 100 VAL A O 1
ATOM 755 N N . GLN A 1 101 ? -0.856 -6.498 3.377 1.00 92.44 101 GLN A N 1
ATOM 756 C CA . GLN A 1 101 ? 0.118 -6.843 2.347 1.00 92.44 101 GLN A CA 1
ATOM 757 C C . GLN A 1 101 ? 0.386 -5.632 1.452 1.00 92.44 101 GLN A C 1
ATOM 759 O O . GLN A 1 101 ? -0.548 -4.937 1.056 1.00 92.44 101 GLN A O 1
ATOM 764 N N . ILE A 1 102 ? 1.658 -5.366 1.152 1.00 92.19 102 ILE A N 1
ATOM 765 C CA . ILE A 1 102 ? 2.084 -4.249 0.297 1.00 92.19 102 ILE A CA 1
ATOM 766 C C . ILE A 1 102 ? 3.090 -4.768 -0.729 1.00 92.19 102 ILE A C 1
ATOM 768 O O . ILE A 1 102 ? 3.989 -5.537 -0.393 1.00 92.19 102 ILE A O 1
ATOM 772 N N . VAL A 1 103 ? 2.955 -4.309 -1.973 1.00 92.38 103 VAL A N 1
ATOM 773 C CA . VAL A 1 103 ? 3.963 -4.466 -3.026 1.00 92.38 103 VAL A CA 1
ATOM 774 C C . VAL A 1 103 ? 4.506 -3.074 -3.356 1.00 92.38 103 VAL A C 1
ATOM 776 O O . VAL A 1 103 ? 3.762 -2.264 -3.914 1.00 92.38 103 VAL A O 1
ATOM 779 N N . PRO A 1 104 ? 5.767 -2.753 -3.018 1.00 93.75 104 PRO A N 1
ATOM 780 C CA . PRO A 1 104 ? 6.400 -1.532 -3.495 1.00 93.75 104 PRO A CA 1
ATOM 781 C C . PRO A 1 104 ? 6.443 -1.479 -5.018 1.00 93.75 104 PRO A C 1
ATOM 783 O O . PRO A 1 104 ? 6.713 -2.481 -5.677 1.00 93.75 104 PRO A O 1
ATOM 786 N N . TYR A 1 105 ? 6.212 -0.302 -5.586 1.00 91.50 105 TYR A N 1
ATOM 787 C CA . TYR A 1 105 ? 6.240 -0.129 -7.031 1.00 91.50 105 TYR A CA 1
ATOM 788 C C . TYR A 1 105 ? 7.662 0.172 -7.509 1.00 91.50 105 TYR A C 1
ATOM 790 O O . TYR A 1 105 ? 8.293 1.127 -7.051 1.00 91.50 105 TYR A O 1
ATOM 798 N N . ARG A 1 106 ? 8.165 -0.636 -8.445 1.00 91.69 106 ARG A N 1
ATOM 799 C CA . ARG A 1 106 ? 9.401 -0.358 -9.180 1.00 91.69 106 ARG A CA 1
ATOM 800 C C . ARG A 1 106 ? 9.068 0.210 -10.542 1.00 91.69 106 ARG A C 1
ATOM 802 O O . ARG A 1 106 ? 8.206 -0.319 -11.236 1.00 91.69 106 ARG A O 1
ATOM 809 N N . VAL A 1 107 ? 9.753 1.274 -10.931 1.00 89.56 107 VAL A N 1
ATOM 810 C CA . VAL A 1 107 ? 9.602 1.877 -12.254 1.00 89.56 107 VAL A CA 1
ATOM 811 C C . VAL A 1 107 ? 10.702 1.345 -13.151 1.00 89.56 107 VAL A C 1
ATOM 813 O O . VAL A 1 107 ? 11.862 1.610 -12.878 1.00 89.56 107 VAL A O 1
ATOM 816 N N . PHE A 1 108 ? 10.367 0.625 -14.218 1.00 90.56 108 PHE A N 1
ATOM 817 C CA . PHE A 1 108 ? 11.378 0.087 -15.135 1.00 90.56 108 PHE A CA 1
ATOM 818 C C . PHE A 1 108 ? 11.765 1.065 -16.252 1.00 90.56 108 PHE A C 1
ATOM 820 O O . PHE A 1 108 ? 12.907 1.054 -16.687 1.00 90.56 108 PHE A O 1
ATOM 827 N N . TRP A 1 109 ? 10.864 1.973 -16.640 1.00 86.38 109 TRP A N 1
ATOM 828 C CA . TRP A 1 109 ? 11.091 2.991 -17.683 1.00 86.38 109 TRP A CA 1
ATOM 829 C C . TRP A 1 109 ? 11.922 4.209 -17.230 1.00 86.38 109 TRP A C 1
ATOM 831 O O . TRP A 1 109 ? 12.136 5.140 -18.004 1.00 86.38 109 TRP A O 1
ATOM 841 N N . HIS A 1 110 ? 12.369 4.250 -15.972 1.00 87.00 110 HIS A N 1
ATOM 842 C CA . HIS A 1 110 ? 13.218 5.316 -15.435 1.00 87.00 110 HIS A CA 1
ATOM 843 C C . HIS A 1 110 ? 14.668 4.817 -15.327 1.00 87.00 110 HIS A C 1
ATOM 845 O O . HIS A 1 110 ? 14.862 3.644 -14.991 1.00 87.00 110 HIS A O 1
ATOM 851 N N . PRO A 1 111 ? 15.684 5.682 -15.543 1.00 88.06 111 PRO A N 1
ATOM 852 C CA . PRO A 1 111 ? 17.083 5.337 -15.295 1.00 88.06 111 PRO A CA 1
ATOM 853 C C . PRO A 1 111 ? 17.287 4.655 -13.938 1.00 88.06 111 PRO A C 1
ATOM 855 O O . PRO A 1 111 ? 16.671 5.061 -12.950 1.00 88.06 111 PRO A O 1
ATOM 858 N N . ASP A 1 112 ? 18.119 3.611 -13.918 1.00 88.94 112 ASP A N 1
ATOM 859 C CA . ASP A 1 112 ? 18.430 2.749 -12.761 1.00 88.94 112 ASP A CA 1
ATOM 860 C C . ASP A 1 112 ? 17.249 1.949 -12.182 1.00 88.94 112 ASP A C 1
ATOM 862 O O . ASP A 1 112 ? 17.395 1.210 -11.206 1.00 88.94 112 ASP A O 1
ATOM 866 N N . SER A 1 113 ? 16.077 2.070 -12.802 1.00 90.25 113 SER A N 1
ATOM 867 C CA . SER A 1 113 ? 14.826 1.426 -12.426 1.00 90.25 113 SER A CA 1
ATOM 868 C C . SER A 1 113 ? 14.551 1.437 -10.912 1.00 90.25 113 SER A C 1
ATOM 870 O O . SER A 1 113 ? 14.554 0.372 -10.280 1.00 90.25 113 SER A O 1
ATOM 872 N N . PRO A 1 114 ? 14.362 2.612 -10.283 1.00 92.31 114 PRO A N 1
ATOM 873 C CA . PRO A 1 114 ? 14.215 2.719 -8.840 1.00 92.31 114 PRO A CA 1
ATOM 874 C C . PRO A 1 114 ? 12.930 2.054 -8.340 1.00 92.31 114 PRO A C 1
ATOM 876 O O . PRO A 1 114 ? 11.879 2.084 -8.989 1.00 92.31 114 PRO A O 1
ATOM 879 N N . THR A 1 115 ? 13.015 1.496 -7.134 1.00 93.00 115 THR A N 1
ATOM 880 C CA . THR A 1 115 ? 11.851 1.072 -6.351 1.00 93.00 115 THR A CA 1
ATOM 881 C C . THR A 1 115 ? 11.456 2.185 -5.388 1.00 93.00 115 THR A C 1
ATOM 883 O O . THR A 1 115 ? 12.311 2.756 -4.708 1.00 93.00 115 THR A O 1
ATOM 886 N N . TYR A 1 116 ? 10.159 2.478 -5.332 1.00 90.56 116 TYR A N 1
ATOM 887 C CA . TYR A 1 116 ? 9.561 3.481 -4.457 1.00 90.56 116 TYR A CA 1
ATOM 888 C C . TYR A 1 116 ? 8.859 2.802 -3.276 1.00 90.56 116 TYR A C 1
ATOM 890 O O . TYR A 1 116 ? 7.633 2.828 -3.164 1.00 90.56 116 TYR A O 1
ATOM 898 N N . ALA A 1 117 ? 9.628 2.152 -2.398 1.00 93.38 117 ALA A N 1
ATOM 899 C CA . ALA A 1 117 ? 9.096 1.669 -1.128 1.00 93.38 117 ALA A CA 1
ATOM 900 C C . ALA A 1 117 ? 9.117 2.780 -0.064 1.00 93.38 117 ALA A C 1
ATOM 902 O O . ALA A 1 117 ? 10.119 3.496 0.047 1.00 93.38 117 ALA A O 1
ATOM 903 N N . PRO A 1 118 ? 8.074 2.903 0.781 1.00 93.44 118 PRO A N 1
ATOM 904 C CA . PRO A 1 118 ? 8.210 3.663 2.019 1.00 93.44 118 PRO A CA 1
ATOM 905 C C . PRO A 1 118 ? 9.326 3.040 2.866 1.00 93.44 118 PRO A C 1
ATOM 907 O O . PRO A 1 118 ? 9.532 1.836 2.819 1.00 93.44 118 PRO A O 1
ATOM 910 N N . LYS A 1 119 ? 10.051 3.823 3.672 1.00 94.69 119 LYS A N 1
ATOM 911 C CA . LYS A 1 119 ? 11.082 3.251 4.564 1.00 94.69 119 LYS A CA 1
ATOM 912 C C . LYS A 1 119 ? 10.453 2.359 5.638 1.00 94.69 119 LYS A C 1
ATOM 914 O O . LYS A 1 119 ? 10.995 1.315 5.990 1.00 94.69 119 LYS A O 1
ATOM 919 N N . ARG A 1 120 ? 9.320 2.811 6.181 1.00 96.38 120 ARG A N 1
ATOM 920 C CA . ARG A 1 120 ? 8.592 2.179 7.281 1.00 96.38 120 ARG A CA 1
ATOM 921 C C . ARG A 1 120 ? 7.095 2.393 7.121 1.00 96.38 120 ARG A C 1
ATOM 923 O O . ARG A 1 120 ? 6.688 3.411 6.566 1.00 96.38 120 ARG A O 1
ATOM 930 N N . VAL A 1 121 ? 6.303 1.471 7.654 1.00 96.50 121 VAL A N 1
ATOM 931 C CA . VAL A 1 121 ? 4.837 1.560 7.702 1.00 96.50 121 VAL A CA 1
ATOM 932 C C . VAL A 1 121 ? 4.319 1.245 9.099 1.00 96.50 121 VAL A C 1
ATOM 934 O O . VAL A 1 121 ? 4.938 0.495 9.855 1.00 96.50 121 VAL A O 1
ATOM 937 N N . LEU A 1 122 ? 3.168 1.816 9.436 1.00 96.69 122 LEU A N 1
ATOM 938 C CA . LEU A 1 122 ? 2.384 1.477 10.618 1.00 96.69 122 LEU A CA 1
ATOM 939 C C . LEU A 1 122 ? 0.903 1.473 10.223 1.00 96.69 122 LEU A C 1
ATOM 941 O O . LEU A 1 122 ? 0.509 2.188 9.302 1.00 96.69 122 LEU A O 1
ATOM 945 N N . PHE A 1 123 ? 0.092 0.673 10.907 1.00 95.44 123 PHE A N 1
ATOM 946 C CA . PHE A 1 123 ? -1.332 0.528 10.618 1.00 95.44 123 PHE A CA 1
ATOM 947 C C . PHE A 1 123 ? -2.162 0.955 11.823 1.00 95.44 123 PHE A C 1
ATOM 949 O O . PHE A 1 123 ? -1.994 0.425 12.925 1.00 95.44 123 PHE A O 1
ATOM 956 N N . GLU A 1 124 ? -3.080 1.887 11.593 1.00 94.06 124 GLU A N 1
ATOM 957 C CA . GLU A 1 124 ? -3.995 2.417 12.600 1.00 94.06 124 GLU A CA 1
ATOM 958 C C . GLU A 1 124 ? -5.438 2.088 12.246 1.00 94.06 124 GLU A C 1
ATOM 960 O O . GLU A 1 124 ? -5.852 2.160 11.090 1.00 94.06 124 GLU A O 1
ATOM 965 N N . PHE A 1 125 ? -6.208 1.715 13.264 1.00 91.62 125 PHE A N 1
ATOM 966 C CA . PHE A 1 125 ? -7.619 1.392 13.128 1.00 91.62 125 PHE A CA 1
ATOM 967 C C . PHE A 1 125 ? -8.429 2.278 14.063 1.00 91.62 125 PHE A C 1
ATOM 969 O O . PHE A 1 125 ? -8.153 2.376 15.263 1.00 91.62 125 PHE A O 1
ATOM 976 N N . PHE A 1 126 ? -9.446 2.906 13.489 1.00 88.06 126 PHE A N 1
ATOM 977 C CA . PHE A 1 126 ? -10.266 3.921 14.132 1.00 88.06 126 PHE A CA 1
ATOM 978 C C . PHE A 1 126 ? -11.717 3.475 14.207 1.00 88.06 126 PHE A C 1
ATOM 980 O O . PHE A 1 126 ? -12.196 2.749 13.332 1.00 88.06 126 PHE A O 1
ATOM 987 N N . ASP A 1 127 ? -12.427 3.940 15.232 1.00 83.44 127 ASP A N 1
ATOM 988 C CA . ASP A 1 127 ? -13.877 3.823 15.248 1.00 83.44 127 ASP A CA 1
ATOM 989 C C . ASP A 1 127 ? -14.475 4.838 14.258 1.00 83.44 127 ASP A C 1
ATOM 991 O O . ASP A 1 127 ? -14.110 6.021 14.240 1.00 83.44 127 ASP A O 1
ATOM 995 N N . ALA A 1 128 ? -15.382 4.369 13.399 1.00 73.31 128 ALA A N 1
ATOM 996 C CA . ALA A 1 128 ? -16.044 5.206 12.406 1.00 73.31 128 ALA A CA 1
ATOM 997 C C . ALA A 1 128 ? -16.891 6.313 13.061 1.00 73.31 128 ALA A C 1
ATOM 999 O O . ALA A 1 128 ? -17.021 7.402 12.494 1.00 73.31 128 ALA A O 1
ATOM 1000 N N . GLU A 1 129 ? -17.446 6.062 14.251 1.00 72.31 129 GLU A N 1
ATOM 1001 C CA . GLU A 1 129 ? -18.224 7.054 14.998 1.00 72.31 129 GLU A CA 1
ATOM 1002 C C . GLU A 1 129 ? -17.337 8.205 15.488 1.00 72.31 129 GLU A C 1
ATOM 1004 O O . GLU A 1 129 ? -17.710 9.375 15.343 1.00 72.31 129 GLU A O 1
ATOM 1009 N N . ASP A 1 130 ? -16.126 7.896 15.956 1.00 72.31 130 ASP A N 1
ATOM 1010 C CA . ASP A 1 130 ? -15.157 8.899 16.403 1.00 72.31 130 ASP A CA 1
ATOM 1011 C C . ASP A 1 130 ? -14.686 9.781 15.236 1.00 72.31 130 ASP A C 1
ATOM 1013 O O . ASP A 1 130 ? -14.604 11.011 15.366 1.00 72.31 130 ASP A O 1
ATOM 1017 N N . LYS A 1 131 ? -14.449 9.178 14.058 1.00 69.56 131 LYS A N 1
ATOM 1018 C CA . LYS A 1 131 ? -14.061 9.915 12.842 1.00 69.56 131 LYS A CA 1
ATOM 1019 C C . LYS A 1 131 ? -15.156 10.873 12.380 1.00 69.56 131 LYS A C 1
ATOM 1021 O O . LYS A 1 131 ? -14.882 12.042 12.086 1.00 69.56 131 LYS A O 1
ATOM 1026 N N . LEU A 1 132 ? -16.407 10.412 12.368 1.00 67.69 132 LEU A N 1
ATOM 1027 C CA . LEU A 1 132 ? -17.555 11.219 11.963 1.00 67.69 132 LEU A CA 1
ATOM 1028 C C . LEU A 1 132 ? -17.815 12.377 12.936 1.00 67.69 132 LEU A C 1
ATOM 1030 O O . LEU A 1 132 ? -18.074 13.501 12.500 1.00 67.69 132 LEU A O 1
ATOM 1034 N N . ALA A 1 133 ? -17.716 12.126 14.244 1.00 65.94 133 ALA A N 1
ATOM 1035 C CA . ALA A 1 133 ? -17.927 13.140 15.271 1.00 65.94 133 ALA A CA 1
ATOM 1036 C C . ALA A 1 133 ? -16.936 14.309 15.142 1.00 65.94 133 ALA A C 1
ATOM 1038 O O . ALA A 1 133 ? -17.321 15.464 15.346 1.00 65.94 133 ALA A O 1
ATOM 1039 N N . LEU A 1 134 ? -15.679 14.050 14.759 1.00 65.56 134 LEU A N 1
ATOM 1040 C CA . LEU A 1 134 ? -14.723 15.122 14.470 1.00 65.56 134 LEU A CA 1
ATOM 1041 C C . LEU A 1 134 ? -14.985 15.814 13.131 1.00 65.56 134 LEU A C 1
ATOM 1043 O O . LEU A 1 134 ? -14.944 17.043 13.087 1.00 65.56 134 LEU A O 1
ATOM 1047 N N . GLN A 1 135 ? -15.306 15.081 12.061 1.00 65.69 135 GLN A N 1
ATOM 1048 C CA . GLN A 1 135 ? -15.619 15.695 10.763 1.00 65.69 135 GLN A CA 1
ATOM 1049 C C . GLN A 1 135 ? -16.850 16.614 10.836 1.00 65.69 135 GLN A C 1
ATOM 1051 O O . GLN A 1 135 ? -16.851 17.700 10.256 1.00 65.69 135 GLN A O 1
ATOM 1056 N N . GLN A 1 136 ? -17.884 16.226 11.587 1.00 62.69 136 GLN A N 1
ATOM 1057 C CA . GLN A 1 136 ? -19.072 17.056 11.820 1.00 62.69 136 GLN A CA 1
ATOM 1058 C C . GLN A 1 136 ? -18.757 18.304 12.656 1.00 62.69 136 GLN A C 1
ATOM 1060 O O . GLN A 1 136 ? -19.291 19.379 12.381 1.00 62.69 136 GLN A O 1
ATOM 1065 N N . ARG A 1 137 ? -17.849 18.195 13.637 1.00 58.78 137 ARG A N 1
ATOM 1066 C CA . ARG A 1 137 ? -17.368 19.343 14.426 1.00 58.78 137 ARG A CA 1
ATOM 1067 C C . ARG A 1 137 ? -16.510 20.297 13.596 1.00 58.78 137 ARG A C 1
ATOM 1069 O O . ARG A 1 137 ? -16.690 21.504 13.715 1.00 58.78 137 ARG A O 1
ATOM 1076 N N . ALA A 1 138 ? -15.648 19.776 12.722 1.00 60.16 138 ALA A N 1
ATOM 1077 C CA . ALA A 1 138 ? -14.862 20.576 11.781 1.00 60.16 138 ALA A CA 1
ATOM 1078 C C . ALA A 1 138 ? -15.748 21.314 10.757 1.00 60.16 138 ALA A C 1
ATOM 1080 O O . ALA A 1 138 ? -15.392 22.396 10.301 1.00 60.16 138 ALA A O 1
ATOM 1081 N N . ARG A 1 139 ? -16.929 20.764 10.436 1.00 58.03 139 ARG A N 1
ATOM 1082 C CA . ARG A 1 139 ? -17.936 21.377 9.549 1.00 58.03 139 ARG A CA 1
ATOM 1083 C C . ARG A 1 139 ? -18.946 22.302 10.254 1.00 58.03 139 ARG A C 1
ATOM 1085 O O . ARG A 1 139 ? -19.840 22.818 9.593 1.00 58.03 139 ARG A O 1
ATOM 1092 N N . GLY A 1 140 ? -18.809 22.559 11.558 1.00 51.44 140 GLY A N 1
ATOM 1093 C CA . GLY A 1 140 ? -19.470 23.696 12.212 1.00 51.44 140 GLY A CA 1
ATOM 1094 C C . GLY A 1 140 ? -20.973 23.582 12.512 1.00 51.44 140 GLY A C 1
ATOM 1095 O O . GLY A 1 140 ? -21.621 24.615 12.658 1.00 51.44 140 GLY A O 1
ATOM 1096 N N . LEU A 1 141 ? -21.553 22.386 12.674 1.00 50.66 141 LEU A N 1
ATOM 1097 C CA . LEU A 1 141 ? -22.930 22.258 13.186 1.00 50.66 141 LEU A CA 1
ATOM 1098 C C . LEU A 1 141 ? -22.948 22.079 14.713 1.00 50.66 141 LEU A C 1
ATOM 1100 O O . LEU A 1 141 ? -22.875 20.976 15.250 1.00 50.66 141 LEU A O 1
ATOM 1104 N N . GLN A 1 142 ? -23.056 23.202 15.428 1.00 50.62 142 GLN A N 1
ATOM 1105 C CA . GLN A 1 142 ? -23.436 23.223 16.840 1.00 50.62 142 GLN A CA 1
ATOM 1106 C C . GLN A 1 142 ? -24.927 22.889 16.986 1.00 50.62 142 GLN A C 1
ATOM 1108 O O . GLN A 1 142 ? -25.781 23.746 16.781 1.00 50.62 142 GLN A O 1
ATOM 1113 N N . THR A 1 143 ? -25.254 21.698 17.475 1.00 43.22 143 THR A N 1
ATOM 1114 C CA . THR A 1 143 ? -26.464 21.514 18.289 1.00 43.22 143 THR A CA 1
ATOM 1115 C C . THR A 1 143 ? -26.031 21.259 19.724 1.00 43.22 143 THR A C 1
ATOM 1117 O O . THR A 1 143 ? -25.476 20.214 20.056 1.00 43.22 143 THR A O 1
ATOM 1120 N N . ARG A 1 144 ? -26.219 22.279 20.571 1.00 52.41 144 ARG A N 1
ATOM 1121 C CA . ARG A 1 144 ? -25.957 22.236 22.015 1.00 52.41 144 ARG A CA 1
ATOM 1122 C C . ARG A 1 144 ? -26.819 21.150 22.659 1.00 52.41 144 ARG A C 1
ATOM 1124 O O . ARG A 1 144 ? -28.037 21.224 22.586 1.00 52.41 144 ARG A O 1
ATOM 1131 N N . THR A 1 145 ? -26.197 20.232 23.387 1.00 43.03 145 THR A N 1
ATOM 1132 C CA . THR A 1 145 ? -26.678 19.758 24.695 1.00 43.03 145 THR A CA 1
ATOM 1133 C C . THR A 1 145 ? -25.517 19.134 25.470 1.00 43.03 145 THR A C 1
ATOM 1135 O O . THR A 1 145 ? -24.496 18.740 24.913 1.00 43.03 145 THR A O 1
ATOM 1138 N N . VAL A 1 146 ? -25.626 19.221 26.790 1.00 51.06 146 VAL A N 1
ATOM 1139 C CA . VAL A 1 146 ? -24.542 19.199 27.772 1.00 51.06 146 VAL A CA 1
ATOM 1140 C C . VAL A 1 146 ? -24.166 17.771 28.169 1.00 51.06 146 VAL A C 1
ATOM 1142 O O . VAL A 1 146 ? -25.017 17.029 28.640 1.00 51.06 146 VAL A O 1
ATOM 1145 N N . SER A 1 147 ? -22.877 17.438 28.102 1.00 41.00 147 SER A N 1
ATOM 1146 C CA . SER A 1 147 ? -22.197 16.637 29.129 1.00 41.00 147 SER A CA 1
ATOM 1147 C C . SER A 1 147 ? -20.686 16.900 29.081 1.00 41.00 147 SER A C 1
ATOM 1149 O O . SER A 1 147 ? -20.058 16.996 28.017 1.00 41.00 147 SER A O 1
ATOM 1151 N N . VAL A 1 148 ? -20.135 17.141 30.270 1.00 48.09 148 VAL A N 1
ATOM 1152 C CA . VAL A 1 148 ? -18.724 17.416 30.544 1.00 48.09 148 VAL A CA 1
ATOM 1153 C C . VAL A 1 148 ? -18.037 16.069 30.742 1.00 48.09 148 VAL A C 1
ATOM 1155 O O . VAL A 1 148 ? -18.188 15.429 31.774 1.00 48.09 148 VAL A O 1
ATOM 1158 N N . SER A 1 149 ? -17.306 15.638 29.724 1.00 48.38 149 SER A N 1
ATOM 1159 C CA . SER A 1 149 ? -16.251 14.626 29.811 1.00 48.38 149 SER A CA 1
ATOM 1160 C C . SER A 1 149 ? -14.976 15.287 29.270 1.00 48.38 149 SER A C 1
ATOM 1162 O O . SER A 1 149 ? -15.112 16.134 28.378 1.00 48.38 149 SER A O 1
ATOM 1164 N N . PRO A 1 150 ? -13.764 14.993 29.781 1.00 43.41 150 PRO A N 1
ATOM 1165 C CA . PRO A 1 150 ? -12.528 15.549 29.239 1.00 43.41 150 PRO A CA 1
ATOM 1166 C C . PRO A 1 150 ? -12.382 15.042 27.800 1.00 43.41 150 PRO A C 1
ATOM 1168 O O . PRO A 1 150 ? -12.175 13.856 27.558 1.00 43.41 150 PRO A O 1
ATOM 1171 N N . ARG A 1 151 ? -12.615 15.935 26.836 1.00 47.12 151 ARG A N 1
ATOM 1172 C CA . ARG A 1 151 ? -12.772 15.587 25.420 1.00 47.12 151 ARG A CA 1
ATOM 1173 C C . ARG A 1 151 ? -11.394 15.376 24.790 1.00 47.12 151 ARG A C 1
ATOM 1175 O O . ARG A 1 151 ? -10.605 16.320 24.827 1.00 47.12 151 ARG A O 1
ATOM 1182 N N . PRO A 1 152 ? -11.101 14.221 24.174 1.00 46.09 152 PRO A N 1
ATOM 1183 C CA . PRO A 1 152 ? -9.890 14.091 23.379 1.00 46.09 152 PRO A CA 1
ATOM 1184 C C . PRO A 1 152 ? -9.993 15.012 22.150 1.00 46.09 152 PRO A C 1
ATOM 1186 O O . PRO A 1 152 ? -10.997 15.018 21.434 1.00 46.09 152 PRO A O 1
ATOM 1189 N N . SER A 1 153 ? -8.973 15.849 21.953 1.00 54.06 153 SER A N 1
ATOM 1190 C CA . SER A 1 153 ? -8.805 16.763 20.812 1.00 54.06 153 SER A CA 1
ATOM 1191 C C . SER A 1 153 ? -8.345 16.054 19.532 1.00 54.06 153 SER A C 1
ATOM 1193 O O . SER A 1 153 ? -8.315 16.669 18.470 1.00 54.06 153 SER A O 1
ATOM 1195 N N . SER A 1 154 ? -8.012 14.769 19.631 1.00 62.59 154 SER A N 1
ATOM 1196 C CA . SER A 1 154 ? -7.584 13.879 18.553 1.00 62.59 154 SER A CA 1
ATOM 1197 C C . SER A 1 154 ? -8.418 12.598 18.589 1.00 62.59 154 SER A C 1
ATOM 1199 O O . SER A 1 154 ? -8.748 12.109 19.671 1.00 62.59 154 SER A O 1
ATOM 1201 N N . ILE A 1 155 ? -8.761 12.035 17.424 1.00 72.50 155 ILE A N 1
ATOM 1202 C CA . ILE A 1 155 ? -9.210 10.638 17.389 1.00 72.50 155 ILE A CA 1
ATOM 1203 C C . ILE A 1 155 ? -7.980 9.803 17.714 1.00 72.50 155 ILE A C 1
ATOM 1205 O O . ILE A 1 155 ? -6.970 9.900 17.021 1.00 72.50 155 ILE A O 1
ATOM 1209 N N . ASN A 1 156 ? -8.072 8.993 18.760 1.00 83.62 156 ASN A N 1
ATOM 1210 C CA . ASN A 1 156 ? -7.049 8.004 19.038 1.00 83.62 156 ASN A CA 1
ATOM 1211 C C . ASN A 1 156 ? -7.471 6.690 18.375 1.00 83.62 156 ASN A C 1
ATOM 1213 O O . ASN A 1 156 ? -8.628 6.287 18.528 1.00 83.62 156 ASN A O 1
ATOM 1217 N N . PRO A 1 157 ? -6.573 6.013 17.649 1.00 90.19 157 PRO A N 1
ATOM 1218 C CA . PRO A 1 157 ? -6.881 4.698 17.116 1.00 90.19 157 PRO A CA 1
ATOM 1219 C C . PRO A 1 157 ? -7.159 3.726 18.270 1.00 90.19 157 PRO A C 1
ATOM 1221 O O . PRO A 1 157 ? -6.469 3.734 19.292 1.00 90.19 157 PRO A O 1
ATOM 1224 N N . PHE A 1 158 ? -8.153 2.849 18.114 1.00 90.88 158 PHE A N 1
ATOM 1225 C CA . PHE A 1 158 ? -8.387 1.772 19.086 1.00 90.88 158 PHE A CA 1
ATOM 1226 C C . PHE A 1 158 ? -7.334 0.656 18.955 1.00 90.88 158 PHE A C 1
ATOM 1228 O O . PHE A 1 158 ? -7.219 -0.227 19.816 1.00 90.88 158 PHE A O 1
ATOM 1235 N N . TYR A 1 159 ? -6.575 0.667 17.857 1.00 93.81 159 TYR A N 1
ATOM 1236 C CA . TYR A 1 159 ? -5.423 -0.188 17.641 1.00 93.81 159 TYR A CA 1
ATOM 1237 C C . TYR A 1 159 ? -4.390 0.488 16.736 1.00 93.81 159 TYR A C 1
ATOM 1239 O O . TYR A 1 159 ? -4.731 0.966 15.656 1.00 93.81 159 TYR A O 1
ATOM 1247 N N . THR A 1 160 ? -3.128 0.407 17.150 1.00 95.94 160 THR A N 1
ATOM 1248 C CA . THR A 1 160 ? -1.952 0.775 16.359 1.00 95.94 160 THR A CA 1
ATOM 1249 C C . THR A 1 160 ? -1.026 -0.435 16.300 1.00 95.94 160 THR A C 1
ATOM 1251 O O . THR A 1 160 ? -0.758 -1.069 17.327 1.00 95.94 160 THR A O 1
ATOM 1254 N N . SER A 1 161 ? -0.557 -0.789 15.108 1.00 97.12 161 SER A N 1
ATOM 1255 C CA . SER A 1 161 ? 0.435 -1.850 14.940 1.00 97.12 161 SER A CA 1
ATOM 1256 C C . SER A 1 161 ? 1.827 -1.398 15.412 1.00 97.12 161 SER A C 1
ATOM 1258 O O . SER A 1 161 ? 2.084 -0.202 15.547 1.00 97.12 161 SER A O 1
ATOM 1260 N N . PRO A 1 162 ? 2.782 -2.326 15.594 1.00 96.62 162 PRO A N 1
ATOM 1261 C CA . PRO A 1 162 ? 4.199 -1.980 15.541 1.00 96.62 162 PRO A CA 1
ATOM 1262 C C . PRO A 1 162 ? 4.550 -1.250 14.237 1.00 96.62 162 PRO A C 1
ATOM 1264 O O . PRO A 1 162 ? 3.839 -1.367 13.235 1.00 96.62 162 PRO A O 1
ATOM 1267 N N . VAL A 1 163 ? 5.667 -0.527 14.249 1.00 97.19 163 VAL A N 1
ATOM 1268 C CA . VAL A 1 163 ? 6.271 0.000 13.024 1.00 97.19 163 VAL A CA 1
ATOM 1269 C C . VAL A 1 163 ? 7.031 -1.133 12.343 1.00 97.19 163 VAL A C 1
ATOM 1271 O O . VAL A 1 163 ? 7.818 -1.822 12.994 1.00 97.19 163 VAL A O 1
ATOM 1274 N N . TYR A 1 164 ? 6.806 -1.314 11.048 1.00 97.81 164 TYR A N 1
ATOM 1275 C CA . TYR A 1 164 ? 7.499 -2.306 10.235 1.00 97.81 164 TYR A CA 1
ATOM 1276 C C . TYR A 1 164 ? 8.445 -1.616 9.261 1.00 97.81 164 TYR A C 1
ATOM 1278 O O . TYR A 1 164 ? 8.067 -0.632 8.625 1.00 97.81 164 TYR A O 1
ATOM 1286 N N . ASP A 1 165 ? 9.651 -2.156 9.115 1.00 97.81 165 ASP A N 1
ATOM 1287 C CA . ASP A 1 165 ? 10.539 -1.792 8.015 1.00 97.81 165 ASP A CA 1
ATOM 1288 C C . ASP A 1 165 ? 10.039 -2.433 6.720 1.00 97.81 165 ASP A C 1
ATOM 1290 O O . ASP A 1 165 ? 9.602 -3.588 6.708 1.00 97.81 165 ASP A O 1
ATOM 1294 N N . VAL A 1 166 ? 10.120 -1.689 5.620 1.00 96.94 166 VAL A N 1
ATOM 1295 C CA . VAL A 1 166 ? 9.731 -2.183 4.298 1.00 96.94 166 VAL A CA 1
ATOM 1296 C C . VAL A 1 166 ? 10.983 -2.349 3.453 1.00 96.94 166 VAL A C 1
ATOM 1298 O O . VAL A 1 166 ? 11.839 -1.467 3.372 1.00 96.94 166 VAL A O 1
ATOM 1301 N N . LYS A 1 167 ? 11.105 -3.506 2.808 1.00 96.56 167 LYS A N 1
ATOM 1302 C CA . LYS A 1 167 ? 12.193 -3.772 1.870 1.00 96.56 167 LYS A CA 1
ATOM 1303 C C . LYS A 1 167 ? 11.958 -2.964 0.602 1.00 96.56 167 LYS A C 1
ATOM 1305 O O . LYS A 1 167 ? 10.853 -2.990 0.059 1.00 96.56 167 LYS A O 1
ATOM 1310 N N . ASN A 1 168 ? 12.999 -2.295 0.110 1.00 94.75 168 ASN A N 1
ATOM 1311 C CA . ASN A 1 168 ? 12.930 -1.534 -1.136 1.00 94.75 168 ASN A CA 1
ATOM 1312 C C . ASN A 1 168 ? 13.023 -2.440 -2.372 1.00 94.75 168 ASN A C 1
ATOM 1314 O O . ASN A 1 168 ? 13.957 -2.342 -3.164 1.00 94.75 168 ASN A O 1
ATOM 1318 N N . ASP A 1 169 ? 12.066 -3.355 -2.495 1.00 90.69 169 ASP A N 1
ATOM 1319 C CA . ASP A 1 169 ? 11.994 -4.351 -3.556 1.00 90.69 169 ASP A CA 1
ATOM 1320 C C . ASP A 1 169 ? 10.536 -4.578 -3.975 1.00 90.69 169 ASP A C 1
ATOM 1322 O O . ASP A 1 169 ? 9.635 -4.560 -3.130 1.00 90.69 169 ASP A O 1
ATOM 1326 N N . MET A 1 170 ? 10.299 -4.790 -5.271 1.00 90.25 170 MET A N 1
ATOM 1327 C CA . MET A 1 170 ? 8.967 -5.019 -5.842 1.00 90.25 170 MET A CA 1
ATOM 1328 C C . MET A 1 170 ? 8.550 -6.473 -5.616 1.00 90.25 170 MET A C 1
ATOM 1330 O O . MET A 1 170 ? 8.444 -7.276 -6.537 1.00 90.25 170 MET A O 1
ATOM 1334 N N . MET A 1 171 ? 8.342 -6.819 -4.349 1.00 89.19 171 MET A N 1
ATOM 1335 C CA . MET A 1 171 ? 7.845 -8.116 -3.903 1.00 89.19 171 MET A CA 1
ATOM 1336 C C . MET A 1 171 ? 6.706 -7.927 -2.906 1.00 89.19 171 MET A C 1
ATOM 1338 O O . MET A 1 171 ? 6.671 -6.937 -2.173 1.00 89.19 171 MET A O 1
ATOM 1342 N N . LEU A 1 172 ? 5.797 -8.903 -2.853 1.00 91.19 172 LEU A N 1
ATOM 1343 C CA . LEU A 1 172 ? 4.726 -8.940 -1.861 1.00 91.19 172 LEU A CA 1
ATOM 1344 C C . LEU A 1 172 ? 5.315 -9.089 -0.455 1.00 91.19 172 LEU A C 1
ATOM 1346 O O . LEU A 1 172 ? 5.977 -10.081 -0.147 1.00 91.19 172 LEU A O 1
ATOM 1350 N N . GLN A 1 173 ? 5.063 -8.097 0.393 1.00 93.31 173 GLN A N 1
ATOM 1351 C CA . GLN A 1 173 ? 5.490 -8.066 1.787 1.00 93.31 173 GLN A CA 1
ATOM 1352 C C . GLN A 1 173 ? 4.264 -8.123 2.691 1.00 93.31 173 GLN A C 1
ATOM 1354 O O . GLN A 1 173 ? 3.362 -7.298 2.562 1.00 93.31 173 GLN A O 1
ATOM 1359 N N . GLU A 1 174 ? 4.232 -9.101 3.596 1.00 94.31 174 GLU A N 1
ATOM 1360 C CA . GLU A 1 174 ? 3.143 -9.300 4.551 1.00 94.31 174 GLU A CA 1
ATOM 1361 C C . GLU A 1 174 ? 3.524 -8.791 5.945 1.00 94.31 174 GLU A C 1
ATOM 1363 O O . GLU A 1 174 ? 4.531 -9.194 6.527 1.00 94.31 174 GLU A O 1
ATOM 1368 N N . PHE A 1 175 ? 2.667 -7.942 6.504 1.00 95.38 175 PHE A N 1
ATOM 1369 C CA . PHE A 1 175 ? 2.806 -7.344 7.824 1.00 95.38 175 PHE A CA 1
ATOM 1370 C C . PHE A 1 175 ? 1.716 -7.894 8.743 1.00 95.38 175 PHE A C 1
ATOM 1372 O O . PHE A 1 175 ? 0.571 -7.437 8.737 1.00 95.38 175 PHE A O 1
ATOM 1379 N N . THR A 1 176 ? 2.063 -8.916 9.527 1.00 94.56 176 THR A N 1
ATOM 1380 C CA . THR A 1 176 ? 1.127 -9.555 10.463 1.00 94.56 176 THR A CA 1
ATOM 1381 C C . THR A 1 176 ? 0.843 -8.649 11.656 1.00 94.56 176 THR A C 1
ATOM 1383 O O . THR A 1 176 ? 1.768 -8.198 12.335 1.00 94.56 176 THR A O 1
ATOM 1386 N N . LEU A 1 177 ? -0.439 -8.431 11.951 1.00 94.19 177 LEU A N 1
ATOM 1387 C CA . LEU A 1 177 ? -0.885 -7.660 13.107 1.00 94.19 177 LEU A CA 1
ATOM 1388 C C . LEU A 1 177 ? -0.676 -8.453 14.402 1.00 94.19 177 LEU A C 1
ATOM 1390 O O . LEU A 1 177 ? -0.864 -9.668 14.451 1.00 94.19 177 LEU A O 1
ATOM 1394 N N . SER A 1 178 ? -0.361 -7.756 15.495 1.00 94.38 178 SER A N 1
ATOM 1395 C CA . SER A 1 178 ? -0.131 -8.377 16.813 1.00 94.38 178 SER A CA 1
ATOM 1396 C C . SER A 1 178 ? -1.362 -9.083 17.397 1.00 94.38 178 SER A C 1
ATOM 1398 O O . SER A 1 178 ? -1.240 -9.902 18.307 1.00 94.38 178 SER A O 1
ATOM 1400 N N . ARG A 1 179 ? -2.558 -8.780 16.880 1.00 92.75 179 ARG A N 1
ATOM 1401 C CA . ARG A 1 179 ? -3.811 -9.475 17.185 1.00 92.75 179 ARG A CA 1
ATOM 1402 C C . ARG A 1 179 ? -4.773 -9.369 16.005 1.00 92.75 179 ARG A C 1
ATOM 1404 O O . ARG A 1 179 ? -4.714 -8.409 15.243 1.00 92.75 179 ARG A O 1
ATOM 1411 N N . LYS A 1 180 ? -5.701 -10.322 15.897 1.00 91.00 180 LYS A N 1
ATOM 1412 C CA . LYS A 1 180 ? -6.801 -10.253 14.924 1.00 91.00 180 LYS A CA 1
ATOM 1413 C C . LYS A 1 180 ? -7.745 -9.113 15.305 1.00 91.00 180 LYS A C 1
ATOM 1415 O O . LYS A 1 180 ? -8.159 -9.029 16.462 1.00 91.00 180 LYS A O 1
ATOM 1420 N N . LEU A 1 181 ? -8.106 -8.270 14.346 1.00 89.75 181 LEU A N 1
ATOM 1421 C CA . LEU A 1 181 ? -9.001 -7.136 14.562 1.00 89.75 181 LEU A CA 1
ATOM 1422 C C . LEU A 1 181 ? -10.340 -7.408 13.898 1.00 89.75 181 LEU A C 1
ATOM 1424 O O . LEU A 1 181 ? -10.396 -7.574 12.686 1.00 89.75 181 LEU A O 1
ATOM 1428 N N . ALA A 1 182 ? -11.410 -7.452 14.686 1.00 86.56 182 ALA A N 1
ATOM 1429 C CA . ALA A 1 182 ? -12.767 -7.546 14.169 1.00 86.56 182 ALA A CA 1
ATOM 1430 C C . ALA A 1 182 ? -13.332 -6.137 13.966 1.00 86.56 182 ALA A C 1
ATOM 1432 O O . ALA A 1 182 ? -13.629 -5.429 14.926 1.00 86.56 182 ALA A O 1
ATOM 1433 N N . LEU A 1 183 ? -13.471 -5.748 12.709 1.00 83.81 183 LEU A N 1
ATOM 1434 C CA . LEU A 1 183 ? -14.105 -4.517 12.272 1.00 83.81 183 LEU A CA 1
ATOM 1435 C C . LEU A 1 183 ? -15.601 -4.778 12.142 1.00 83.81 183 LEU A C 1
ATOM 1437 O O . LEU A 1 183 ? -16.016 -5.840 11.670 1.00 83.81 183 LEU A O 1
ATOM 1441 N N . ARG A 1 184 ? -16.416 -3.840 12.614 1.00 74.31 184 ARG A N 1
ATOM 1442 C CA . ARG A 1 184 ? -17.877 -3.950 12.584 1.00 74.31 184 ARG A CA 1
ATOM 1443 C C . ARG A 1 184 ? -18.417 -3.016 11.516 1.00 74.31 184 ARG A C 1
ATOM 1445 O O . ARG A 1 184 ? -17.860 -1.950 11.279 1.00 74.31 184 ARG A O 1
ATOM 1452 N N . GLU A 1 185 ? -19.517 -3.424 10.898 1.00 66.38 185 GLU A N 1
ATOM 1453 C CA . GLU A 1 185 ? -20.259 -2.538 10.013 1.00 66.38 185 GLU A CA 1
ATOM 1454 C C . GLU A 1 185 ? -20.774 -1.338 10.801 1.00 66.38 185 GLU A C 1
ATOM 1456 O O . GLU A 1 185 ? -21.282 -1.478 11.919 1.00 66.38 185 GLU A O 1
ATOM 1461 N N . ARG A 1 186 ? -20.679 -0.161 10.187 1.00 63.25 186 ARG A N 1
ATOM 1462 C CA . ARG A 1 186 ? -21.357 1.027 10.678 1.00 63.25 186 ARG A CA 1
ATOM 1463 C C . ARG A 1 186 ? -22.859 0.755 10.650 1.00 63.25 186 ARG A C 1
ATOM 1465 O O . ARG A 1 186 ? -23.457 0.703 9.577 1.00 63.25 186 ARG A O 1
ATOM 1472 N N . MET A 1 187 ? -23.484 0.593 11.817 1.00 52.47 187 MET A N 1
ATOM 1473 C CA . MET A 1 187 ? -24.941 0.534 11.885 1.00 52.47 187 MET A CA 1
ATOM 1474 C C . MET A 1 187 ? -25.485 1.856 11.341 1.00 52.47 187 MET A C 1
ATOM 1476 O O . MET A 1 187 ? -25.364 2.902 11.978 1.00 52.47 187 MET A O 1
ATOM 1480 N N . ARG A 1 188 ? -26.080 1.833 10.142 1.00 51.34 188 ARG A N 1
ATOM 1481 C CA . ARG A 1 188 ? -26.908 2.954 9.699 1.00 51.34 188 ARG A CA 1
ATOM 1482 C C . ARG A 1 188 ? -28.041 3.065 10.708 1.00 51.34 188 ARG A C 1
ATOM 1484 O O . ARG A 1 188 ? -28.841 2.140 10.841 1.00 51.34 188 ARG A O 1
ATOM 1491 N N . SER A 1 189 ? -28.079 4.173 11.445 1.00 42.41 189 SER A N 1
ATOM 1492 C CA . SER A 1 189 ? -29.210 4.485 12.313 1.00 42.41 189 SER A CA 1
ATOM 1493 C C . SER A 1 189 ? -30.488 4.343 11.483 1.00 42.41 189 SER A C 1
ATOM 1495 O O . SER A 1 189 ? -30.568 4.876 10.375 1.00 42.41 189 SER A O 1
ATOM 1497 N N . ALA A 1 190 ? -31.448 3.562 11.976 1.00 40.84 190 ALA A N 1
ATOM 1498 C CA . ALA A 1 190 ? -32.643 3.099 11.265 1.00 40.84 190 ALA A CA 1
ATOM 1499 C C . ALA A 1 190 ? -33.678 4.212 10.977 1.00 40.84 190 ALA A C 1
ATOM 1501 O O . ALA A 1 190 ? -34.885 3.983 11.037 1.00 40.84 190 ALA A O 1
ATOM 1502 N N . VAL A 1 191 ? -33.221 5.429 10.684 1.00 45.00 191 VAL A N 1
ATOM 1503 C CA . VAL A 1 191 ? -34.052 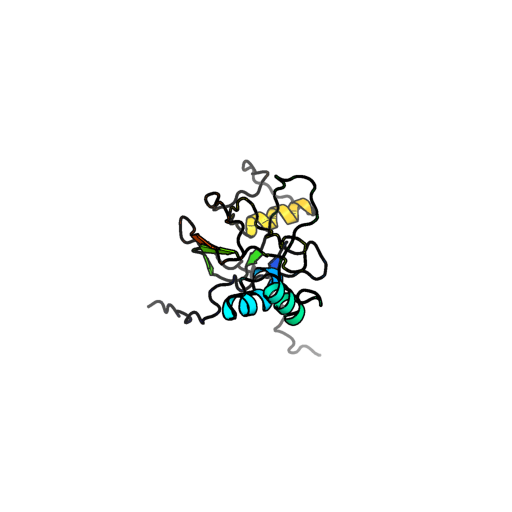6.625 10.518 1.00 45.00 191 VAL A CA 1
ATOM 1504 C C . VAL A 1 191 ? -34.409 6.883 9.047 1.00 45.00 191 VAL A C 1
ATOM 1506 O O . VAL A 1 191 ? -35.444 7.482 8.784 1.00 45.00 191 VAL A O 1
ATOM 1509 N N . GLU A 1 192 ? -33.663 6.350 8.073 1.00 38.75 192 GLU A N 1
ATOM 1510 C CA . GLU A 1 192 ? -33.953 6.575 6.638 1.00 38.75 192 GLU A CA 1
ATOM 1511 C C . GLU A 1 192 ? -34.689 5.425 5.924 1.00 38.75 192 GLU A C 1
ATOM 1513 O O . GLU A 1 192 ? -35.050 5.548 4.758 1.00 38.75 192 GLU A O 1
ATOM 1518 N N . ALA A 1 193 ? -35.012 4.323 6.609 1.00 36.94 193 ALA A N 1
ATOM 1519 C CA . ALA A 1 193 ? -35.691 3.174 5.991 1.00 36.94 193 ALA A CA 1
ATOM 1520 C C . ALA A 1 193 ? -37.239 3.237 6.024 1.00 36.94 193 ALA A C 1
ATOM 1522 O O . ALA A 1 193 ? -37.897 2.206 5.889 1.00 36.94 193 ALA A O 1
ATOM 1523 N N . ARG A 1 194 ? -37.852 4.417 6.218 1.00 36.75 194 ARG A N 1
ATOM 1524 C CA . ARG A 1 194 ? -39.327 4.584 6.245 1.00 36.75 194 ARG A CA 1
ATOM 1525 C C . ARG A 1 194 ? -39.892 5.653 5.301 1.00 36.75 194 ARG A C 1
ATOM 1527 O O . ARG A 1 194 ? -40.979 6.161 5.544 1.00 36.75 194 ARG A O 1
ATOM 1534 N N . CYS A 1 195 ? -39.235 5.931 4.179 1.00 36.66 195 CYS A N 1
ATOM 1535 C CA . CYS A 1 195 ? -39.873 6.624 3.051 1.00 36.66 195 CYS A CA 1
ATOM 1536 C C . CYS A 1 195 ? -39.927 5.691 1.839 1.00 36.66 195 CYS A C 1
ATOM 1538 O O . CYS A 1 195 ? -39.135 5.805 0.912 1.00 36.66 195 CYS A O 1
ATOM 1540 N N . GLY A 1 196 ? -40.838 4.719 1.870 1.00 35.88 196 GLY A N 1
ATOM 1541 C CA . GLY A 1 196 ? -41.004 3.797 0.742 1.00 35.88 196 GLY A CA 1
ATOM 1542 C C . GLY A 1 196 ? -42.227 2.886 0.778 1.00 35.88 196 GLY A C 1
ATOM 1543 O O . GLY A 1 196 ? -42.338 2.026 -0.085 1.00 35.88 196 GLY A O 1
ATOM 1544 N N . GLN A 1 197 ? -43.137 3.034 1.746 1.00 42.78 197 GLN A N 1
ATOM 1545 C CA . GLN A 1 197 ? -44.372 2.245 1.809 1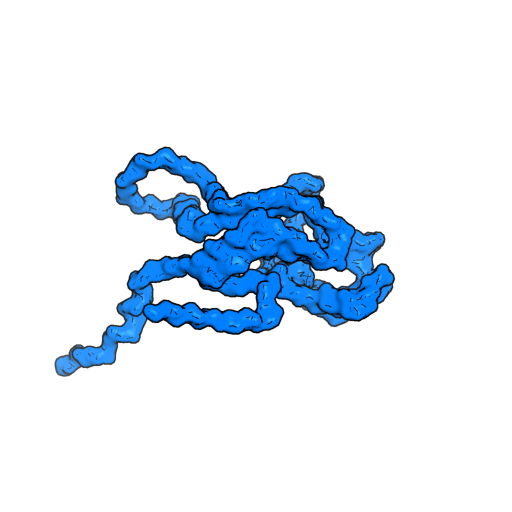.00 42.78 197 GLN A CA 1
ATOM 1546 C C . GLN A 1 197 ? -45.501 3.065 2.446 1.00 42.78 197 GLN A C 1
ATOM 1548 O O . GLN A 1 197 ? -45.706 2.987 3.650 1.00 42.78 197 GLN A O 1
ATOM 1553 N N . SER A 1 198 ? -46.186 3.894 1.652 1.00 37.62 198 SER A N 1
ATOM 1554 C CA . SER A 1 198 ? -47.653 4.043 1.693 1.00 37.62 198 SER A CA 1
ATOM 1555 C C . SER A 1 198 ? -48.100 5.067 0.649 1.00 37.62 198 SER A C 1
ATOM 1557 O O . SER A 1 198 ? -48.017 6.274 0.861 1.00 37.62 198 SER A O 1
ATOM 1559 N N . ALA A 1 199 ? -48.580 4.581 -0.489 1.00 37.16 199 ALA A N 1
ATOM 1560 C CA . ALA A 1 199 ? -49.433 5.349 -1.386 1.00 37.16 199 ALA A CA 1
ATOM 1561 C C . ALA A 1 199 ? -50.609 4.454 -1.788 1.00 37.16 199 ALA A C 1
ATOM 1563 O O . ALA A 1 199 ? -50.748 4.057 -2.939 1.00 37.16 199 ALA A O 1
ATOM 1564 N N . GLU A 1 200 ? -51.448 4.116 -0.809 1.00 41.19 200 GLU A N 1
ATOM 1565 C CA . GLU A 1 200 ? -52.812 3.668 -1.065 1.00 41.19 200 GLU A CA 1
ATOM 1566 C C . GLU A 1 200 ? -53.804 4.671 -0.466 1.00 41.19 200 GLU A C 1
ATOM 1568 O O . GLU A 1 200 ? -53.789 4.959 0.726 1.00 41.19 200 GLU A O 1
ATOM 1573 N N . ARG A 1 201 ? -54.672 5.167 -1.355 1.00 41.19 201 ARG A N 1
ATOM 1574 C CA . ARG A 1 201 ? -56.049 5.631 -1.122 1.00 41.19 201 ARG A CA 1
ATOM 1575 C C . ARG A 1 201 ? -56.297 6.660 -0.016 1.00 41.19 201 ARG A C 1
ATOM 1577 O O . ARG A 1 201 ? -56.559 6.320 1.130 1.00 41.19 201 ARG A O 1
ATOM 1584 N N . CYS A 1 202 ? -56.495 7.903 -0.451 1.00 34.19 202 CYS A N 1
ATOM 1585 C CA . CYS A 1 202 ? -57.659 8.683 -0.023 1.00 34.19 202 CYS A CA 1
ATOM 1586 C C . CYS A 1 202 ? -57.965 9.767 -1.070 1.00 34.19 202 CYS A C 1
ATOM 1588 O O . CYS A 1 202 ? -57.433 10.872 -1.016 1.00 34.19 202 CYS A O 1
ATOM 1590 N N . GLY A 1 203 ? -58.787 9.416 -2.060 1.00 37.00 203 GLY A N 1
ATOM 1591 C CA . GLY A 1 203 ? -59.427 10.356 -2.978 1.00 37.00 203 GLY A CA 1
ATOM 1592 C C . GLY A 1 203 ? -60.928 10.314 -2.716 1.00 37.00 203 GLY A C 1
ATOM 1593 O O . GLY A 1 203 ? -61.506 9.228 -2.728 1.00 37.00 203 GLY A O 1
ATOM 1594 N N . ARG A 1 204 ? -61.485 11.480 -2.383 1.00 34.94 204 ARG A N 1
ATOM 1595 C CA . ARG A 1 204 ? -62.922 11.746 -2.256 1.00 34.94 204 ARG A CA 1
ATOM 1596 C C . ARG A 1 204 ? -63.613 11.694 -3.610 1.00 34.94 204 ARG A C 1
ATOM 1598 O O . ARG A 1 204 ? -62.933 12.019 -4.607 1.00 34.94 204 ARG A O 1
#

Radius of gyration: 22.24 Å; chains: 1; bounding box: 81×47×53 Å

Sequence (204 aa):
MACLAHRAATDDKQLLGGVVAYSSADRPSESPVNTLTSSRCWMELHEQRATDVEQGERVQYSCGCSTGHSCYWSSSASTDQNATEFIDYELNGPCVVTAVQIVPYRVFWHPDSPTYAPKRVLFEFFDAEDKLALQQRARGLQTRTVSVSPRPSSINPFYTSPVYDVKNDMMLQEFTLSRKLALRERMRSAVEARCGQSAERCGR

InterPro domains:
  IPR055336 F-box protein At4g00755-like [PTHR39741] (69-177)

Foldseek 3Di:
DDDPPPPPDPPLPQFQPAFPDKPQPPDPLDDCCLWRPAQQLLVVCVVVVPPDLVVSQVSCVVSQPVPSDRHHTDDDDDPDLPDDDDMDTDHAAKDKDFKHKDFFDFASPDPVGFTDDNQKDKDFAFDPVLVVVVVVVVVDDDDDDDDDDPDDPDGHGPDMADIDGDDSHRDIDMGGGPDIDIDHGDPPDPPPVPPPDDDDDDDD

pLDDT: mean 74.58, std 19.67, range [25.83, 97.81]

Organism: NCBI:txid325452

Secondary structure (DSSP, 8-state):
----------S-TTS---EEEES--SSTT--GGGTSS--HHHHHHHHTT--SHHHHHHHHHHTTGGGT------PPP-S-TT------EEE-S-EEEEEEEE-PEEPSSSTT--EE--SEE--EE--HHHHHHHHHHHTT------------SSPPPSEEPPPEE--SSSS-EEEEEEEEEEE------TTSTTSSS-------